Protein 2DXE (pdb70)

Nearest PDB structures (foldseek):
  2dxe-assembly1_B  TM=1.006E+00  e=4.132E-33  Pyrococcus horikoshii OT3
  5u2i-assembly1_B  TM=9.459E-01  e=1.071E-19  Naegleria fowleri
  1ncl-assembly1_A  TM=9.614E-01  e=2.642E-19  Dictyostelium discoideum
  4fkx-assembly1_A  TM=9.602E-01  e=1.950E-18  Trypanosoma brucei brucei TREU927
  3zto-assembly1_A  TM=9.454E-01  e=1.289E-16  Aquifex aeolicus

Secondary structure (DSSP, 8-state):
-EEEEEEEE-HHHHHTT-HHHHHHHHHHHT-EEEEEEEE---HHHHHHHTGGGTTSTTHHHHHHHHTSS-EEEEEEEEETHHHHHHHHH--SSGGGSPBTBHHHHH----SSS---SEEE-SSHHHHHHHHHHH--GGG------TTHHHH---/--EEEEEEEE-HHHHHTT-HHHHHHHHHHHT-EEEEEEEE---HHHHHHHTGGGTTSTTHHHHHHHHTSS-EEEEEEEEETHHHHHHHHH--SSTTTSPBTBHHHHH----SSS---SEEE-SSHHHHHHHHHHH--GGG------TTGGGG----

CATH classification: 3.30.70.141

Structure (mmCIF, N/CA/C/O backbone):
data_2DXE
#
_entry.id   2DXE
#
_cell.length_a   69.802
_cell.length_b   69.802
_cell.length_c   107.093
_cell.angle_alpha   90.00
_cell.angle_beta   90.00
_cell.angle_gamma   120.00
#
_symmetry.space_group_nam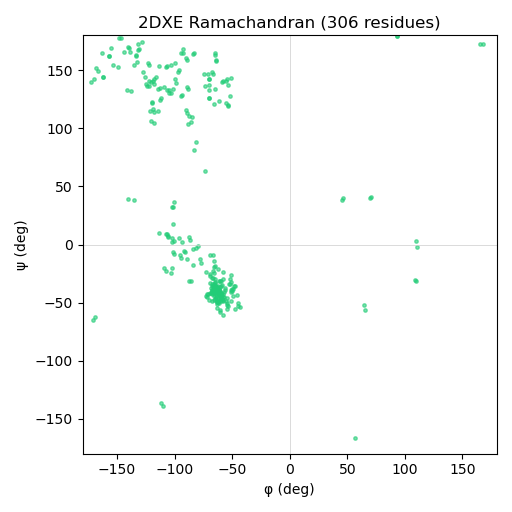e_H-M   'P 63'
#
loop_
_entity.id
_entity.type
_entity.pdbx_description
1 polymer 'Nucleoside diphosphate kinase'
2 non-polymer 'MAGNESIUM ION'
3 non-polymer 'CHLORIDE ION'
4 non-polymer "GUANOSINE-5'-DIPHOSPHATE"
5 water water
#
loop_
_atom_site.group_PDB
_atom_site.id
_atom_site.type_symbol
_atom_site.label_atom_id
_atom_site.label_alt_id
_atom_site.label_comp_id
_atom_site.label_asym_id
_atom_site.label_entity_id
_atom_site.label_seq_id
_atom_site.pdbx_PDB_ins_code
_atom_site.Cartn_x
_atom_site.Cartn_y
_atom_site.Cartn_z
_atom_site.occupancy
_atom_site.B_iso_or_equiv
_atom_site.auth_seq_id
_atom_site.auth_comp_id
_atom_site.auth_asym_id
_atom_site.auth_atom_id
_atom_site.pdbx_PDB_model_num
ATOM 1 N N . GLU A 1 6 ? 8.960 18.981 -7.336 1.00 23.75 6 GLU A N 1
ATOM 2 C CA . GLU A 1 6 ? 10.418 18.729 -7.519 1.00 22.35 6 GLU A CA 1
ATOM 3 C C . GLU A 1 6 ? 10.962 17.880 -6.376 1.00 21.81 6 GLU A C 1
ATOM 4 O O . GLU A 1 6 ? 12.070 17.351 -6.458 1.00 20.47 6 GLU A O 1
ATOM 10 N N . THR A 1 7 ? 10.183 17.756 -5.306 1.00 20.28 7 THR A N 1
ATOM 11 C CA . THR A 1 7 ? 10.607 16.968 -4.156 1.00 19.42 7 THR A CA 1
ATOM 12 C C . THR A 1 7 ? 10.609 15.481 -4.493 1.00 18.38 7 THR A C 1
ATOM 13 O O . THR A 1 7 ? 9.609 14.930 -4.956 1.00 19.92 7 THR A O 1
ATOM 17 N N . GLU A 1 8 ? 11.745 14.836 -4.259 1.00 16.63 8 GLU A N 1
ATOM 18 C CA . GLU A 1 8 ? 11.885 13.416 -4.547 1.00 16.80 8 GLU A CA 1
ATOM 19 C C . GLU A 1 8 ? 12.484 12.692 -3.353 1.00 15.68 8 GLU A C 1
ATOM 20 O O . GLU A 1 8 ? 12.967 13.316 -2.408 1.00 14.12 8 GLU A O 1
ATOM 26 N N . ARG A 1 9 ? 12.439 11.367 -3.405 1.00 13.64 9 ARG A N 1
ATOM 27 C CA . ARG A 1 9 ? 13.023 10.539 -2.361 1.00 14.13 9 ARG A CA 1
ATOM 28 C C . ARG A 1 9 ? 14.047 9.643 -3.030 1.00 14.33 9 ARG A C 1
ATOM 29 O O . ARG A 1 9 ? 13.825 9.163 -4.145 1.00 15.58 9 ARG A O 1
ATOM 37 N N . THR A 1 10 ? 15.178 9.437 -2.370 1.00 13.52 10 THR A N 1
ATOM 38 C CA . THR A 1 10 ? 16.203 8.565 -2.920 1.00 11.63 10 THR A CA 1
ATOM 39 C C . THR A 1 10 ? 16.714 7.656 -1.817 1.00 12.17 10 THR A C 1
ATOM 40 O O . THR A 1 10 ? 16.624 7.991 -0.632 1.00 11.89 10 THR A O 1
ATOM 44 N N . LEU A 1 11 ? 17.231 6.495 -2.203 1.00 11.41 11 LEU A N 1
ATOM 45 C CA . LEU A 1 11 ? 17.753 5.547 -1.231 1.00 12.61 11 LEU A CA 1
ATOM 46 C C . LEU A 1 11 ? 19.270 5.601 -1.171 1.00 11.15 11 LEU A C 1
ATOM 47 O O . LEU A 1 11 ? 19.943 5.624 -2.200 1.00 13.28 11 LEU A O 1
ATOM 52 N N . VAL A 1 12 ? 19.803 5.631 0.044 1.00 10.88 12 VAL A N 1
ATOM 53 C CA . VAL A 1 12 ? 21.243 5.641 0.245 1.00 10.86 12 VAL A CA 1
ATOM 54 C C . VAL A 1 12 ? 21.628 4.490 1.161 1.00 10.16 12 VAL A C 1
ATOM 55 O O . VAL A 1 12 ? 20.936 4.204 2.140 1.00 10.43 12 VAL A O 1
ATOM 59 N N . ILE A 1 13 ? 22.720 3.809 0.834 1.00 8.20 13 ILE A N 1
ATOM 60 C CA . ILE A 1 13 ? 23.196 2.743 1.696 1.00 9.31 13 ILE A CA 1
ATOM 61 C C . ILE A 1 13 ? 24.597 3.131 2.140 1.00 9.30 13 ILE A C 1
ATOM 62 O O . ILE A 1 13 ? 25.468 3.382 1.305 1.00 10.35 13 ILE A O 1
ATOM 67 N N . ILE A 1 14 ? 24.800 3.229 3.448 1.00 9.03 14 ILE A N 1
ATOM 68 C CA . ILE A 1 14 ? 26.124 3.518 3.975 1.00 9.13 14 ILE A CA 1
ATOM 69 C C . ILE A 1 14 ? 26.720 2.115 4.046 1.00 9.47 14 ILE A C 1
ATOM 70 O O . ILE A 1 14 ? 26.345 1.301 4.890 1.00 11.38 14 ILE A O 1
ATOM 75 N N . LYS A 1 15 ? 27.620 1.837 3.108 1.00 9.41 15 LYS A N 1
ATOM 76 C CA . LYS A 1 15 ? 28.249 0.530 2.961 1.00 8.89 15 LYS A CA 1
ATOM 77 C C . LYS A 1 15 ? 29.147 0.051 4.100 1.00 8.46 15 LYS A C 1
ATOM 78 O O . LYS A 1 15 ? 29.563 0.831 4.956 1.00 8.57 15 LYS A O 1
ATOM 84 N N . PRO A 1 16 ? 29.461 -1.257 4.120 1.00 9.28 16 PRO A N 1
ATOM 85 C CA . PRO A 1 16 ? 30.307 -1.837 5.165 1.00 8.24 16 PRO A CA 1
ATOM 86 C C . PRO A 1 16 ? 31.626 -1.123 5.424 1.00 8.93 16 PRO A C 1
ATOM 87 O O . PRO A 1 16 ? 32.039 -1.004 6.571 1.00 8.96 16 PRO A O 1
ATOM 91 N N . ASP A 1 17 ? 32.292 -0.648 4.377 1.00 9.01 17 ASP A N 1
ATOM 92 C CA . ASP A 1 17 ? 33.554 0.042 4.596 1.00 8.66 17 ASP A CA 1
ATOM 93 C C . ASP A 1 17 ? 33.349 1.305 5.433 1.00 9.23 17 ASP A C 1
ATOM 94 O O . ASP A 1 17 ? 34.158 1.602 6.315 1.00 8.94 17 ASP A O 1
ATOM 99 N N . ALA A 1 18 ? 32.259 2.027 5.186 1.00 8.21 18 ALA A N 1
ATOM 100 C CA . ALA A 1 18 ? 31.969 3.244 5.947 1.00 8.66 18 ALA A CA 1
ATOM 101 C C . ALA A 1 18 ? 31.600 2.923 7.395 1.00 10.08 18 ALA A C 1
ATOM 102 O O . ALA A 1 18 ? 32.032 3.609 8.324 1.00 10.18 18 ALA A O 1
ATOM 104 N N . VAL A 1 19 ? 30.796 1.880 7.583 1.00 9.30 19 VAL A N 1
ATOM 105 C CA . VAL A 1 19 ? 30.376 1.478 8.922 1.00 9.17 19 VAL A CA 1
ATOM 106 C C . VAL A 1 19 ? 31.587 1.046 9.746 1.00 10.22 19 VAL A C 1
ATOM 107 O O . VAL A 1 19 ? 31.788 1.506 10.872 1.00 8.78 19 VAL A O 1
ATOM 111 N N . VAL A 1 20 ? 32.405 0.172 9.173 1.00 9.70 20 VAL A N 1
ATOM 112 C CA . VAL A 1 20 ? 33.591 -0.314 9.866 1.00 10.30 20 VAL A CA 1
ATOM 113 C C . VAL A 1 20 ? 34.553 0.824 10.211 1.00 10.63 20 VAL A C 1
ATOM 114 O O . VAL A 1 20 ? 35.174 0.820 11.274 1.00 9.60 20 VAL A O 1
ATOM 118 N N . ARG A 1 21 ? 34.658 1.805 9.320 1.00 9.00 21 ARG A N 1
ATOM 119 C CA . ARG A 1 21 ? 35.558 2.935 9.531 1.00 10.15 21 ARG A CA 1
ATOM 120 C C . ARG A 1 21 ? 34.989 4.033 10.439 1.00 10.89 21 ARG A C 1
ATOM 121 O O . ARG A 1 21 ? 35.679 5.005 10.752 1.00 11.64 21 ARG A O 1
ATOM 129 N N . GLY A 1 22 ? 33.741 3.866 10.869 1.00 10.33 22 GLY A N 1
ATOM 130 C CA . GLY A 1 22 ? 33.119 4.845 11.750 1.00 8.99 22 GLY A CA 1
ATOM 131 C C . GLY A 1 22 ? 32.799 6.168 11.080 1.00 9.58 22 GLY A C 1
ATOM 132 O O . GLY A 1 22 ? 32.971 7.230 11.682 1.00 9.86 22 GLY A O 1
ATOM 133 N N . LEU A 1 23 ? 32.314 6.102 9.845 1.00 8.76 23 LEU A N 1
ATOM 134 C CA . LEU A 1 23 ? 31.982 7.297 9.077 1.00 8.76 23 LEU A CA 1
ATOM 135 C C . LEU A 1 23 ? 30.482 7.545 8.922 1.00 8.09 23 LEU A C 1
ATOM 136 O O . LEU A 1 23 ? 30.079 8.425 8.167 1.00 7.85 23 LEU A O 1
ATOM 141 N N . ILE A 1 24 ? 29.656 6.780 9.627 1.00 8.49 24 ILE A N 1
ATOM 142 C CA . ILE A 1 24 ? 28.211 6.942 9.507 1.00 8.17 24 ILE A CA 1
ATOM 143 C C . ILE A 1 24 ? 27.756 8.374 9.765 1.00 8.88 24 ILE A C 1
ATOM 144 O O . ILE A 1 24 ? 27.031 8.964 8.956 1.00 8.15 24 ILE A O 1
ATOM 149 N N . GLY A 1 25 ? 28.185 8.926 10.896 1.00 7.69 25 GLY A N 1
ATOM 150 C CA . GLY A 1 25 ? 27.794 10.277 11.259 1.00 8.18 25 GLY A CA 1
ATOM 151 C C . GLY A 1 25 ? 28.218 11.349 10.277 1.00 10.07 25 GLY A C 1
ATOM 152 O O . GLY A 1 25 ? 27.426 12.225 9.923 1.00 8.64 25 GLY A O 1
ATOM 153 N N . GLU A 1 26 ? 29.470 11.287 9.835 1.00 8.68 26 GLU A N 1
ATOM 154 C CA . GLU A 1 26 ? 29.986 12.276 8.896 1.00 10.15 26 GLU A CA 1
ATOM 155 C C . GLU A 1 26 ? 29.205 12.261 7.585 1.00 9.77 26 GLU A C 1
ATOM 156 O O . GLU A 1 26 ? 28.927 13.311 7.006 1.00 9.42 26 GLU A O 1
ATOM 162 N N . ILE A 1 27 ? 28.837 11.071 7.126 1.00 9.63 27 ILE A N 1
ATOM 163 C CA . ILE A 1 27 ? 28.076 10.958 5.895 1.00 8.25 27 ILE A CA 1
ATOM 164 C C . ILE A 1 27 ? 26.684 11.553 6.108 1.00 8.91 27 ILE A C 1
ATOM 165 O O . ILE A 1 27 ? 26.232 12.381 5.321 1.00 8.30 27 ILE A O 1
ATOM 170 N N . ILE A 1 28 ? 26.017 11.161 7.190 1.00 8.27 28 ILE A N 1
ATOM 171 C CA . ILE A 1 28 ? 24.684 11.682 7.463 1.00 8.45 28 ILE A CA 1
ATOM 172 C C . ILE A 1 28 ? 24.698 13.207 7.552 1.00 8.21 28 ILE A C 1
ATOM 173 O O . ILE A 1 28 ? 23.840 13.876 6.969 1.00 8.62 28 ILE A O 1
ATOM 178 N N . SER A 1 29 ? 25.681 13.755 8.263 1.00 8.58 29 SER A N 1
ATOM 179 C CA . SER A 1 29 ? 25.783 15.204 8.418 1.00 10.07 29 SER A CA 1
ATOM 180 C C . SER A 1 29 ? 25.847 15.956 7.094 1.00 10.46 29 SER A C 1
ATOM 181 O O . SER A 1 29 ? 25.291 17.046 6.967 1.00 9.90 29 SER A O 1
ATOM 184 N N . ARG A 1 30 ? 26.528 15.391 6.104 1.00 10.22 30 ARG A N 1
ATOM 185 C CA . ARG A 1 30 ? 26.619 16.065 4.818 1.00 10.48 30 ARG A CA 1
ATOM 186 C C . ARG A 1 30 ? 25.238 16.243 4.203 1.00 9.54 30 ARG A C 1
ATOM 187 O O . ARG A 1 30 ? 24.943 17.276 3.607 1.00 10.00 30 ARG A O 1
ATOM 195 N N . PHE A 1 31 ? 24.387 15.238 4.363 1.00 9.15 31 PHE A N 1
ATOM 196 C CA . PHE A 1 31 ? 23.041 15.319 3.819 1.00 9.79 31 PHE A CA 1
ATOM 197 C C . PHE A 1 31 ? 22.189 16.305 4.615 1.00 9.87 31 PHE A C 1
ATOM 198 O O . PHE A 1 31 ? 21.454 17.107 4.041 1.00 9.66 31 PHE A O 1
ATOM 206 N N . GLU A 1 32 ? 22.295 16.260 5.939 1.00 9.94 32 GLU A N 1
ATOM 207 C CA . GLU A 1 32 ? 21.525 17.174 6.774 1.00 9.19 32 GLU A CA 1
ATOM 208 C C . GLU A 1 32 ? 21.906 18.626 6.497 1.00 9.61 32 GLU A C 1
ATOM 209 O O . GLU A 1 32 ? 21.036 19.496 6.416 1.00 8.86 32 GLU A O 1
ATOM 215 N N . LYS A 1 33 ? 23.206 18.879 6.347 1.00 9.40 33 LYS A N 1
ATOM 216 C CA . LYS A 1 33 ? 23.715 20.230 6.100 1.00 9.57 33 LYS A CA 1
ATOM 217 C C . LYS A 1 33 ? 23.283 20.786 4.742 1.00 8.71 33 LYS A C 1
ATOM 218 O O . LYS A 1 33 ? 23.154 21.999 4.569 1.00 8.90 33 LYS A O 1
ATOM 224 N N . LYS A 1 34 ? 23.069 19.890 3.786 1.00 8.14 34 LYS A N 1
ATOM 225 C CA . LYS A 1 34 ? 22.639 20.254 2.439 1.00 8.91 34 LYS A CA 1
ATOM 226 C C . LYS A 1 34 ? 21.172 20.689 2.462 1.00 9.79 34 LYS A C 1
ATOM 227 O O . LYS A 1 34 ? 20.713 21.427 1.583 1.00 8.92 34 LYS A O 1
ATOM 233 N N . GLY A 1 35 ? 20.445 20.227 3.475 1.00 10.20 35 GLY A N 1
ATOM 234 C CA . GLY A 1 35 ? 19.036 20.557 3.595 1.00 9.62 35 GLY A CA 1
ATOM 235 C C . GLY A 1 35 ? 18.141 19.354 3.349 1.00 10.44 35 GLY A C 1
ATOM 236 O O . GLY A 1 35 ? 16.916 19.450 3.443 1.00 12.92 35 GLY A O 1
ATOM 237 N N . LEU A 1 36 ? 18.747 18.214 3.030 1.00 10.91 36 LEU A N 1
ATOM 238 C CA . LEU A 1 36 ? 17.985 16.994 2.780 1.00 9.75 36 LEU A CA 1
ATOM 239 C C . LEU A 1 36 ? 17.389 16.447 4.073 1.00 10.72 36 LEU A C 1
ATOM 240 O O . LEU A 1 36 ? 17.987 16.561 5.142 1.00 11.18 36 LEU A O 1
ATOM 245 N N . LYS A 1 37 ? 16.210 15.839 3.963 1.00 11.25 37 LYS A N 1
ATOM 246 C CA . LYS A 1 37 ? 15.508 15.288 5.119 1.00 10.35 37 LYS A CA 1
ATOM 247 C C . LYS A 1 37 ? 15.571 13.765 5.192 1.00 10.05 37 LYS A C 1
ATOM 248 O O . LYS A 1 37 ? 15.305 13.081 4.207 1.00 11.00 37 LYS A O 1
ATOM 254 N N . ILE A 1 38 ? 15.938 13.234 6.355 1.00 10.82 38 ILE A N 1
ATOM 255 C CA . ILE A 1 38 ? 15.987 11.785 6.531 1.00 10.90 38 ILE A CA 1
ATOM 256 C C . ILE A 1 38 ? 14.571 11.356 6.898 1.00 11.28 38 ILE A C 1
ATOM 257 O O . ILE A 1 38 ? 14.094 11.652 7.991 1.00 11.39 38 ILE A O 1
ATOM 262 N N . VAL A 1 39 ? 13.893 10.665 5.988 1.00 12.13 39 VAL A N 1
ATOM 263 C CA . VAL A 1 39 ? 12.528 10.232 6.264 1.00 11.41 39 VAL A CA 1
ATOM 264 C C . VAL A 1 39 ? 12.448 8.764 6.649 1.00 11.18 39 VAL A C 1
ATOM 265 O O . VAL A 1 39 ? 11.390 8.271 7.042 1.00 12.87 39 VAL A O 1
ATOM 269 N N . GLY A 1 40 ? 13.578 8.072 6.552 1.00 10.58 40 GLY A N 1
ATOM 270 C CA . GLY A 1 40 ? 13.622 6.668 6.924 1.00 11.66 40 GLY A CA 1
ATOM 271 C C . GLY A 1 40 ? 15.061 6.253 7.131 1.00 10.32 40 GLY A C 1
ATOM 272 O O . GLY A 1 40 ? 15.942 6.739 6.427 1.00 11.34 40 GLY A O 1
ATOM 273 N N . MET A 1 41 ? 15.314 5.369 8.090 1.00 10.85 41 MET A N 1
ATOM 274 C CA . MET A 1 41 ? 16.682 4.928 8.344 1.00 11.31 41 MET A CA 1
ATOM 275 C C . MET A 1 41 ? 16.781 3.790 9.346 1.00 11.99 41 MET A C 1
ATOM 276 O O . MET A 1 41 ? 16.072 3.761 10.353 1.00 13.14 41 MET A O 1
ATOM 281 N N . LYS A 1 42 ? 17.675 2.849 9.064 1.00 12.92 42 LYS A N 1
ATOM 282 C CA . LYS A 1 42 ? 17.880 1.721 9.955 1.00 12.10 42 LYS A CA 1
ATOM 283 C C . LYS A 1 42 ? 19.151 0.963 9.625 1.00 11.51 42 LYS A C 1
ATOM 284 O O . LYS A 1 42 ? 19.592 0.935 8.475 1.00 11.84 42 LYS A O 1
ATOM 290 N N . MET A 1 43 ? 19.753 0.374 10.650 1.00 11.31 43 MET A N 1
ATOM 291 C CA . MET A 1 43 ? 20.942 -0.434 10.458 1.00 10.15 43 MET A CA 1
ATOM 292 C C . MET A 1 43 ? 20.418 -1.857 10.296 1.00 11.20 43 MET A C 1
ATOM 293 O O . MET A 1 43 ? 19.617 -2.330 11.109 1.00 10.94 43 MET A O 1
ATOM 298 N N . ILE A 1 44 ? 20.847 -2.520 9.228 1.00 10.92 44 ILE A N 1
ATOM 299 C CA . ILE A 1 44 ? 20.432 -3.892 8.949 1.00 11.20 44 ILE A CA 1
ATOM 300 C C . ILE A 1 44 ? 21.634 -4.670 8.439 1.00 11.09 44 ILE A C 1
ATOM 301 O O . ILE A 1 44 ? 22.682 -4.093 8.158 1.00 10.66 44 ILE A O 1
ATOM 306 N N . TRP A 1 45 ? 21.496 -5.986 8.349 1.00 10.92 45 TRP A N 1
ATOM 307 C CA . TRP A 1 45 ? 22.575 -6.801 7.809 1.00 11.80 45 TRP A CA 1
ATOM 308 C C . TRP A 1 45 ? 21.947 -7.495 6.608 1.00 11.59 45 TRP A C 1
ATOM 309 O O . TRP A 1 45 ? 21.131 -8.407 6.752 1.00 12.50 45 TRP A O 1
ATOM 320 N N . ILE A 1 46 ? 22.324 -7.036 5.422 1.00 12.30 46 ILE A N 1
ATOM 321 C CA . ILE A 1 46 ? 21.791 -7.566 4.172 1.00 12.98 46 ILE A CA 1
ATOM 322 C C . ILE A 1 46 ? 22.279 -8.974 3.871 1.00 13.17 46 ILE A C 1
ATOM 323 O O . ILE A 1 46 ? 23.467 -9.259 3.983 1.00 13.22 46 ILE A O 1
ATOM 328 N N . ASP A 1 47 ? 21.355 -9.856 3.499 1.00 16.05 47 ASP A N 1
ATOM 329 C CA . ASP A 1 47 ? 21.725 -11.223 3.148 1.00 18.54 47 ASP A CA 1
ATOM 330 C C . ASP A 1 47 ? 21.955 -11.259 1.641 1.00 17.35 47 ASP A C 1
ATOM 331 O O . ASP A 1 47 ? 21.614 -10.305 0.938 1.00 16.96 47 ASP A O 1
ATOM 336 N N . ARG A 1 48 ? 22.533 -12.346 1.140 1.00 17.30 48 ARG A N 1
ATOM 337 C CA . ARG A 1 48 ? 22.816 -12.444 -0.290 1.00 16.02 48 ARG A CA 1
ATOM 338 C C . ARG A 1 48 ? 21.590 -12.296 -1.186 1.00 16.11 48 ARG A C 1
ATOM 339 O O . ARG A 1 48 ? 21.652 -11.619 -2.211 1.00 14.56 48 ARG A O 1
ATOM 347 N N . GLU A 1 49 ? 20.478 -12.918 -0.806 1.00 15.89 49 GLU A N 1
ATOM 348 C CA . GLU A 1 49 ? 19.258 -12.829 -1.602 1.00 16.52 49 GLU A CA 1
ATOM 349 C C . GLU A 1 49 ? 18.809 -11.381 -1.799 1.00 15.72 49 GLU A C 1
ATOM 350 O O . GLU A 1 49 ? 18.522 -10.954 -2.919 1.00 15.39 49 GLU A O 1
ATOM 356 N N . LEU A 1 50 ? 18.755 -10.623 -0.709 1.00 14.83 50 LEU A N 1
ATOM 357 C CA . LEU A 1 50 ? 18.340 -9.227 -0.786 1.00 14.75 50 LEU A CA 1
ATOM 358 C C . LEU A 1 50 ? 19.372 -8.412 -1.556 1.00 13.62 50 LEU A C 1
ATOM 359 O O . LEU A 1 50 ? 19.020 -7.528 -2.336 1.00 15.25 50 LEU A O 1
ATOM 364 N N . ALA A 1 51 ? 20.646 -8.719 -1.336 1.00 12.69 51 ALA A N 1
ATOM 365 C CA . ALA A 1 51 ? 21.728 -8.012 -2.008 1.00 12.80 51 ALA A CA 1
ATOM 366 C C . ALA A 1 51 ? 21.648 -8.186 -3.521 1.00 13.16 51 ALA A C 1
ATOM 367 O O . ALA A 1 51 ? 21.817 -7.225 -4.273 1.00 12.20 51 ALA A O 1
ATOM 369 N N . GLU A 1 52 ? 21.384 -9.411 -3.967 1.00 14.85 52 GLU A N 1
ATOM 370 C CA . GLU A 1 52 ? 21.300 -9.673 -5.398 1.00 15.72 52 GLU A CA 1
ATOM 371 C C . GLU A 1 52 ? 20.073 -9.018 -6.022 1.00 16.20 52 GLU A C 1
ATOM 372 O O . GLU A 1 52 ? 20.076 -8.691 -7.209 1.00 16.69 52 GLU A O 1
ATOM 378 N N . LYS A 1 53 ? 19.021 -8.822 -5.232 1.00 15.97 53 LYS A N 1
ATOM 379 C CA . LYS A 1 53 ? 17.831 -8.159 -5.755 1.00 17.01 53 LYS A CA 1
ATOM 380 C C . LYS A 1 53 ? 18.161 -6.681 -5.931 1.00 14.52 53 LYS A C 1
ATOM 381 O O . LYS A 1 53 ? 17.825 -6.071 -6.946 1.00 15.66 53 LYS A O 1
ATOM 387 N N . HIS A 1 54 ? 18.824 -6.109 -4.933 1.00 13.85 54 HIS A N 1
ATOM 388 C CA . HIS A 1 54 ? 19.203 -4.705 -4.985 1.00 11.55 54 HIS A CA 1
ATOM 389 C C . HIS A 1 54 ? 20.105 -4.433 -6.188 1.00 12.08 54 HIS A C 1
ATOM 390 O O . HIS A 1 54 ? 19.907 -3.459 -6.913 1.00 11.84 54 HIS A O 1
ATOM 397 N N . TYR A 1 55 ? 21.086 -5.307 -6.399 1.00 12.03 55 TYR A N 1
ATOM 398 C CA . TYR A 1 55 ? 22.039 -5.155 -7.498 1.00 12.36 55 TYR A CA 1
ATOM 399 C C . TYR A 1 55 ? 21.755 -6.051 -8.706 1.00 12.80 55 TYR A C 1
ATOM 400 O O . TYR A 1 55 ? 22.677 -6.464 -9.403 1.00 13.10 55 TYR A O 1
ATOM 409 N N . GLU A 1 56 ? 20.483 -6.335 -8.959 1.00 13.44 56 GLU A N 1
ATOM 410 C CA . GLU A 1 56 ? 20.097 -7.194 -10.076 1.00 15.57 56 GLU A CA 1
ATOM 411 C C . GLU A 1 56 ? 20.689 -6.783 -11.424 1.00 15.54 56 GLU A C 1
ATOM 412 O O . GLU A 1 56 ? 21.002 -7.635 -12.258 1.00 15.99 56 GLU A O 1
ATOM 418 N N . GLU A 1 57 ? 20.847 -5.482 -11.635 1.00 15.05 57 GLU A N 1
ATOM 419 C CA . GLU A 1 57 ? 21.384 -4.969 -12.894 1.00 16.14 57 GLU A CA 1
ATOM 420 C C . GLU A 1 57 ? 22.807 -5.422 -13.199 1.00 14.73 57 GLU A C 1
ATOM 421 O O . GLU A 1 57 ? 23.235 -5.392 -14.356 1.00 14.82 57 GLU A O 1
ATOM 427 N N . HIS A 1 58 ? 23.536 -5.840 -12.167 1.00 13.83 58 HIS A N 1
ATOM 428 C CA . HIS A 1 58 ? 24.927 -6.257 -12.329 1.00 13.72 58 HIS A CA 1
ATOM 429 C C . HIS A 1 58 ? 25.151 -7.766 -12.340 1.00 12.23 58 HIS A C 1
ATOM 430 O O . HIS A 1 58 ? 26.294 -8.219 -12.375 1.00 13.08 58 HIS A O 1
ATOM 437 N N . ARG A 1 59 ? 24.068 -8.534 -12.319 1.00 13.12 59 ARG A N 1
ATOM 438 C CA . ARG A 1 59 ? 24.147 -9.990 -12.282 1.00 14.50 59 ARG A CA 1
ATOM 439 C C . ARG A 1 59 ? 25.094 -10.653 -13.276 1.00 15.21 59 ARG A C 1
ATOM 440 O O . ARG A 1 59 ? 25.722 -11.667 -12.954 1.00 15.54 59 ARG A O 1
ATOM 448 N N . GLU A 1 60 ? 25.209 -10.096 -14.475 1.00 13.86 60 GLU A N 1
ATOM 449 C CA . GLU A 1 60 ? 26.081 -10.698 -15.475 1.00 15.04 60 GLU A CA 1
ATOM 450 C C . GLU A 1 60 ? 27.427 -10.020 -15.660 1.00 15.05 60 GLU A C 1
ATOM 451 O O . GLU A 1 60 ? 28.110 -10.233 -16.667 1.00 13.73 60 GLU A O 1
ATOM 457 N N . LYS A 1 61 ? 27.816 -9.214 -14.677 1.00 14.62 61 LYS A N 1
ATOM 458 C CA . LYS A 1 61 ? 29.096 -8.527 -14.727 1.00 14.71 61 LYS A CA 1
ATOM 459 C C . LYS A 1 61 ? 30.116 -9.325 -13.921 1.00 15.22 61 LYS A C 1
ATOM 460 O O . LYS A 1 61 ? 29.771 -9.990 -12.945 1.00 13.74 61 LYS A O 1
ATOM 466 N N . PRO A 1 62 ? 31.392 -9.274 -14.328 1.00 15.35 62 PRO A N 1
ATOM 467 C CA . PRO A 1 62 ? 32.458 -10.009 -13.644 1.00 15.71 62 PRO A CA 1
ATOM 468 C C . PRO A 1 62 ? 32.667 -9.705 -12.167 1.00 15.68 62 PRO A C 1
ATOM 469 O O . PRO A 1 62 ? 33.190 -10.539 -11.433 1.00 16.05 62 PRO A O 1
ATOM 473 N N . PHE A 1 63 ? 32.245 -8.526 -11.727 1.00 14.34 63 PHE A N 1
ATOM 474 C CA . PHE A 1 63 ? 32.431 -8.139 -10.335 1.00 14.62 63 PHE A CA 1
ATOM 475 C C . PHE A 1 63 ? 31.212 -8.399 -9.454 1.00 13.82 63 PHE A C 1
ATOM 476 O O . PHE A 1 63 ? 31.206 -8.031 -8.277 1.00 13.35 63 PHE A O 1
ATOM 484 N N . PHE A 1 64 ? 30.192 -9.047 -10.010 1.00 13.14 64 PHE A N 1
ATOM 485 C CA . PHE A 1 64 ? 28.969 -9.303 -9.255 1.00 12.52 64 PHE A CA 1
ATOM 486 C C . PHE A 1 64 ? 29.190 -10.026 -7.930 1.00 13.91 64 PHE A C 1
ATOM 487 O O . PHE A 1 64 ? 28.771 -9.544 -6.877 1.00 11.76 64 PHE A O 1
ATOM 495 N N . LYS A 1 65 ? 29.842 -11.183 -7.978 1.00 13.59 65 LYS A N 1
ATOM 496 C CA . LYS A 1 65 ? 30.100 -11.962 -6.769 1.00 15.60 65 LYS A CA 1
ATOM 497 C C . LYS A 1 65 ? 30.823 -11.146 -5.698 1.00 15.36 65 LYS A C 1
ATOM 498 O O . LYS A 1 65 ? 30.451 -11.175 -4.521 1.00 15.75 65 LYS A O 1
ATOM 504 N N . ALA A 1 66 ? 31.860 -10.423 -6.107 1.00 12.20 66 ALA A N 1
ATOM 505 C CA . ALA A 1 66 ? 32.631 -9.603 -5.176 1.00 13.83 66 ALA A CA 1
ATOM 506 C C . ALA A 1 66 ? 31.775 -8.489 -4.580 1.00 12.77 66 ALA A C 1
ATOM 507 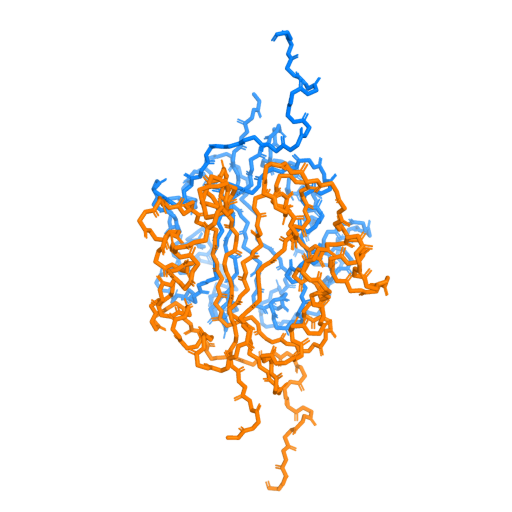O O . ALA A 1 66 ? 31.937 -8.119 -3.413 1.00 11.97 66 ALA A O 1
ATOM 509 N N . LEU A 1 67 ? 30.872 -7.947 -5.392 1.00 13.06 67 LEU A N 1
ATOM 510 C CA . LEU A 1 67 ? 29.999 -6.870 -4.939 1.00 11.48 67 LEU A CA 1
ATOM 511 C C . LEU A 1 67 ? 29.022 -7.378 -3.886 1.00 11.57 67 LEU A C 1
ATOM 512 O O . LEU A 1 67 ? 28.753 -6.696 -2.900 1.00 10.04 67 LEU A O 1
ATOM 517 N N . ILE A 1 68 ? 28.492 -8.579 -4.091 1.00 11.49 68 ILE A N 1
ATOM 518 C CA . ILE A 1 68 ? 27.557 -9.136 -3.127 1.00 11.34 68 ILE A CA 1
ATOM 519 C C . ILE A 1 68 ? 28.302 -9.425 -1.827 1.00 11.91 68 ILE A C 1
ATOM 520 O O . ILE A 1 68 ? 27.783 -9.161 -0.743 1.00 11.89 68 ILE A O 1
ATOM 525 N N . ASP A 1 69 ? 29.526 -9.946 -1.932 1.00 10.51 69 ASP A N 1
ATOM 526 C CA . ASP A 1 69 ? 30.333 -10.231 -0.743 1.00 12.22 69 ASP A CA 1
ATOM 527 C C . ASP A 1 69 ? 30.551 -8.939 0.038 1.00 12.31 69 ASP A C 1
ATOM 528 O O . ASP A 1 69 ? 30.435 -8.907 1.265 1.00 13.91 69 ASP A O 1
ATOM 533 N N . TYR A 1 70 ? 30.877 -7.878 -0.694 1.00 11.20 70 TYR A N 1
ATOM 534 C CA . TYR A 1 70 ? 31.137 -6.564 -0.116 1.00 11.37 70 TYR A CA 1
ATOM 535 C C . TYR A 1 70 ? 29.943 -5.979 0.635 1.00 12.13 70 TYR A C 1
ATOM 536 O O . TYR A 1 70 ? 30.050 -5.673 1.825 1.00 11.16 70 TYR A O 1
ATOM 545 N N . ILE A 1 71 ? 28.805 -5.850 -0.042 1.00 10.71 71 ILE A N 1
ATOM 546 C CA . ILE A 1 71 ? 27.621 -5.259 0.577 1.00 11.30 71 ILE A CA 1
ATOM 547 C C . ILE A 1 71 ? 27.040 -6.067 1.742 1.00 12.32 71 ILE A C 1
ATOM 548 O O . ILE A 1 71 ? 26.293 -5.526 2.560 1.00 12.53 71 ILE A O 1
ATOM 553 N N . THR A 1 72 ? 27.389 -7.349 1.831 1.00 11.67 72 THR A N 1
ATOM 554 C CA . THR A 1 72 ? 26.886 -8.200 2.914 1.00 11.27 72 THR A CA 1
ATOM 555 C C . THR A 1 72 ? 27.962 -8.491 3.963 1.00 13.27 72 THR A C 1
ATOM 556 O O . THR A 1 72 ? 27.739 -9.269 4.897 1.00 12.81 72 THR A O 1
ATOM 560 N N . LYS A 1 73 ? 29.121 -7.852 3.821 1.00 12.39 73 LYS A N 1
ATOM 561 C CA . LYS A 1 73 ? 30.243 -8.082 4.730 1.00 13.39 73 LYS A CA 1
ATOM 562 C C . LYS A 1 73 ? 29.970 -7.770 6.202 1.00 13.52 73 LYS A C 1
ATOM 563 O O . LYS A 1 73 ? 30.390 -8.521 7.086 1.00 12.38 73 LYS A O 1
ATOM 569 N N . THR A 1 74 ? 29.287 -6.659 6.460 1.00 12.08 74 THR A N 1
ATOM 570 C CA . THR A 1 74 ? 28.938 -6.256 7.822 1.00 10.58 74 THR A CA 1
ATOM 571 C C . THR A 1 74 ? 27.610 -5.524 7.721 1.00 10.43 74 THR A C 1
ATOM 572 O O . THR A 1 74 ? 27.068 -5.348 6.627 1.00 10.19 74 THR A O 1
ATOM 576 N N . PRO A 1 75 ? 27.053 -5.098 8.862 1.00 9.50 75 PRO A N 1
ATOM 577 C CA . PRO A 1 75 ? 25.784 -4.379 8.774 1.00 10.17 75 PRO A CA 1
ATOM 578 C C . PRO A 1 75 ? 26.010 -3.076 8.010 1.00 9.79 75 PRO A C 1
ATOM 579 O O . PRO A 1 75 ? 27.143 -2.588 7.906 1.00 10.27 75 PRO A O 1
ATOM 583 N N . VAL A 1 76 ? 24.933 -2.527 7.468 1.00 10.11 76 VAL A N 1
ATOM 584 C CA . VAL A 1 76 ? 24.994 -1.273 6.733 1.00 10.33 76 VAL A CA 1
ATOM 585 C C . VAL A 1 76 ? 23.875 -0.405 7.277 1.00 10.63 76 VAL A C 1
ATOM 586 O O . VAL A 1 76 ? 23.079 -0.857 8.100 1.00 9.88 76 VAL A O 1
ATOM 590 N N . VAL A 1 77 ? 23.832 0.849 6.849 1.00 9.68 77 VAL A N 1
ATOM 591 C CA . VAL A 1 77 ? 22.752 1.723 7.270 1.00 10.40 77 VAL A CA 1
ATOM 592 C C . VAL A 1 77 ? 22.023 2.135 6.007 1.00 10.67 77 VAL A C 1
ATOM 593 O O . VAL A 1 77 ? 22.608 2.755 5.120 1.00 12.75 77 VAL A O 1
ATOM 597 N N . VAL A 1 78 ? 20.759 1.745 5.902 1.00 10.40 78 VAL A N 1
ATOM 598 C CA . VAL A 1 78 ? 19.965 2.122 4.747 1.00 11.97 78 VAL A CA 1
ATOM 599 C C . VAL A 1 78 ? 19.129 3.313 5.184 1.00 11.89 78 VAL A C 1
ATOM 600 O O . VAL A 1 78 ? 18.628 3.354 6.310 1.00 12.00 78 VAL A O 1
ATOM 604 N N . MET A 1 79 ? 19.008 4.300 4.310 1.00 12.10 79 MET A N 1
ATOM 605 C CA . MET A 1 79 ? 18.243 5.483 4.658 1.00 13.17 79 MET A CA 1
ATOM 606 C C . MET A 1 79 ? 17.600 6.107 3.437 1.00 13.33 79 MET A C 1
ATOM 607 O O . MET A 1 79 ? 18.087 5.961 2.316 1.00 15.40 79 MET A O 1
ATOM 612 N N . VAL A 1 80 ? 16.491 6.795 3.665 1.00 11.55 80 VAL A N 1
ATOM 613 C CA . VAL A 1 80 ? 15.765 7.449 2.591 1.00 11.20 80 VAL A CA 1
ATOM 614 C C . VAL A 1 80 ? 15.889 8.951 2.793 1.00 11.70 80 VAL A C 1
ATOM 615 O O . VAL A 1 80 ? 15.587 9.464 3.870 1.00 10.79 80 VAL A O 1
ATOM 619 N N . LEU A 1 81 ? 16.355 9.644 1.761 1.00 11.37 81 LEU A N 1
ATOM 620 C CA . LEU A 1 81 ? 16.524 11.091 1.821 1.00 11.74 81 LEU A CA 1
ATOM 621 C C . LEU A 1 81 ? 15.485 11.763 0.935 1.00 13.35 81 LEU A C 1
ATOM 622 O O . LEU A 1 81 ? 15.241 11.335 -0.196 1.00 12.86 81 LEU A O 1
ATOM 627 N N . GLU A 1 82 ? 14.875 12.817 1.462 1.00 11.55 82 GLU A N 1
ATOM 628 C CA . GLU A 1 82 ? 13.843 13.550 0.743 1.00 13.13 82 GLU A CA 1
ATOM 629 C C . GLU A 1 82 ? 14.240 15.005 0.550 1.00 13.28 82 GLU A C 1
ATOM 630 O O . GLU A 1 82 ? 14.802 15.632 1.450 1.00 13.41 82 GLU A O 1
ATOM 636 N N . GLY A 1 83 ? 13.950 15.537 -0.631 1.00 12.30 83 GLY A N 1
ATOM 637 C CA . GLY A 1 83 ? 14.276 16.920 -0.904 1.00 11.86 83 GLY A CA 1
ATOM 638 C C . GLY A 1 83 ? 14.202 17.256 -2.376 1.00 11.98 83 GLY A C 1
ATOM 639 O O . GLY A 1 83 ? 14.024 16.377 -3.218 1.00 12.63 83 GLY A O 1
ATOM 640 N N . ARG A 1 84 ? 14.339 18.541 -2.679 1.00 11.53 84 ARG A N 1
ATOM 641 C CA . ARG A 1 84 ? 14.303 19.024 -4.053 1.00 11.53 84 ARG A CA 1
ATOM 642 C C . ARG A 1 84 ? 15.320 18.272 -4.915 1.00 14.01 84 ARG A C 1
ATOM 643 O O . ARG A 1 84 ? 16.519 18.308 -4.638 1.00 13.68 84 ARG A O 1
ATOM 651 N N . TYR A 1 85 ? 14.835 17.586 -5.950 1.00 13.77 85 TYR A N 1
ATOM 652 C CA . TYR A 1 85 ? 15.695 16.820 -6.859 1.00 14.97 85 TYR A CA 1
ATOM 653 C C . TYR A 1 85 ? 16.713 15.965 -6.105 1.00 13.84 85 TYR A C 1
ATOM 654 O O . TYR A 1 85 ? 17.868 15.844 -6.520 1.00 11.64 85 TYR A O 1
ATOM 663 N N . ALA A 1 86 ? 16.268 15.357 -5.010 1.00 12.82 86 ALA A N 1
ATOM 664 C CA . ALA A 1 86 ? 17.136 14.539 -4.171 1.00 12.02 86 ALA A CA 1
ATOM 665 C C . ALA A 1 86 ? 17.966 13.489 -4.904 1.00 11.75 86 ALA A C 1
ATOM 666 O O . ALA A 1 86 ? 19.135 13.285 -4.578 1.00 11.76 86 ALA A O 1
ATOM 668 N N . VAL A 1 87 ? 17.378 12.828 -5.894 1.00 12.25 87 VAL A N 1
ATOM 669 C CA . VAL A 1 87 ? 18.103 11.789 -6.618 1.00 11.78 87 VAL A CA 1
ATOM 670 C C . VAL A 1 87 ? 19.394 12.284 -7.271 1.00 12.21 87 VAL A C 1
ATOM 671 O O . VAL A 1 87 ? 20.476 11.799 -6.947 1.00 12.60 87 VAL A O 1
ATOM 675 N N . GLU A 1 88 ? 19.289 13.248 -8.179 1.00 11.46 88 GLU A N 1
ATOM 676 C CA . GLU A 1 88 ? 20.474 13.764 -8.855 1.00 13.19 88 GLU A CA 1
ATOM 677 C C . GLU A 1 88 ? 21.427 14.470 -7.891 1.00 12.50 88 GLU A C 1
ATOM 678 O O . GLU A 1 88 ? 22.647 14.393 -8.043 1.00 12.28 88 GLU A O 1
ATOM 684 N N . VAL A 1 89 ? 20.869 15.152 -6.897 1.00 12.24 89 VAL A N 1
ATOM 685 C CA . VAL A 1 89 ? 21.687 15.861 -5.924 1.00 12.06 89 VAL A CA 1
ATOM 686 C C . VAL A 1 89 ? 22.556 14.904 -5.110 1.00 12.27 89 VAL A C 1
ATOM 687 O O . VAL A 1 89 ? 23.752 15.143 -4.934 1.00 10.37 89 VAL A O 1
ATOM 691 N N . VAL A 1 90 ? 21.967 13.818 -4.623 1.00 10.57 90 VAL A N 1
ATOM 692 C CA . VAL A 1 90 ? 22.734 12.860 -3.836 1.00 10.50 90 VAL A CA 1
ATOM 693 C C . VAL A 1 90 ? 23.782 12.167 -4.707 1.00 10.06 90 VAL A C 1
ATOM 694 O O . VAL A 1 90 ? 24.888 11.895 -4.249 1.00 9.41 90 VAL A O 1
ATOM 698 N N . ARG A 1 91 ? 23.450 11.902 -5.968 1.00 10.83 91 ARG A N 1
ATOM 699 C CA . ARG A 1 91 ? 24.414 11.268 -6.866 1.00 12.29 91 ARG A CA 1
ATOM 700 C C . ARG A 1 91 ? 25.607 12.203 -7.044 1.00 11.90 91 ARG A C 1
ATOM 701 O O . ARG A 1 91 ? 26.758 11.765 -7.078 1.00 11.77 91 ARG A O 1
ATOM 709 N N . LYS A 1 92 ? 25.321 13.497 -7.144 1.00 10.28 92 LYS A N 1
ATOM 710 C CA . LYS A 1 92 ? 26.354 14.512 -7.305 1.00 11.47 92 LYS A CA 1
ATOM 711 C C . LYS A 1 92 ? 27.221 14.571 -6.047 1.00 10.89 92 LYS A C 1
ATOM 712 O O . LYS A 1 92 ? 28.447 14.669 -6.125 1.00 11.13 92 LYS A O 1
ATOM 718 N N . MET A 1 93 ? 26.576 14.512 -4.886 1.00 9.98 93 MET A N 1
ATOM 719 C CA . MET A 1 93 ? 27.299 14.546 -3.619 1.00 10.06 93 MET A CA 1
ATOM 720 C C . MET A 1 93 ? 28.173 13.305 -3.451 1.00 9.94 93 MET A C 1
ATOM 721 O O . MET A 1 93 ? 29.257 13.383 -2.879 1.00 10.39 93 MET A O 1
ATOM 726 N N . ALA A 1 94 ? 27.703 12.167 -3.957 1.00 10.27 94 ALA A N 1
ATOM 727 C CA . ALA A 1 94 ? 28.447 10.912 -3.838 1.00 10.82 94 ALA A CA 1
ATOM 728 C C . ALA A 1 94 ? 29.754 10.925 -4.620 1.00 11.11 94 ALA A C 1
ATOM 729 O O . ALA A 1 94 ? 30.799 10.535 -4.106 1.00 10.22 94 ALA A O 1
ATOM 731 N N . GLY A 1 95 ? 29.689 11.364 -5.869 1.00 11.73 95 GLY A N 1
ATOM 732 C CA . GLY A 1 95 ? 30.886 11.410 -6.684 1.00 12.95 95 GLY A CA 1
ATOM 733 C C . GLY A 1 95 ? 31.085 10.163 -7.524 1.00 13.03 95 GLY A C 1
ATOM 734 O O . GLY A 1 95 ? 30.290 9.224 -7.459 1.00 14.80 95 GLY A O 1
ATOM 735 N N . ALA A 1 96 ? 32.166 10.154 -8.299 1.00 13.27 96 ALA A N 1
ATOM 736 C CA . ALA A 1 96 ? 32.497 9.042 -9.183 1.00 13.61 96 ALA A CA 1
ATOM 737 C C . ALA A 1 96 ? 32.492 7.676 -8.500 1.00 13.44 96 ALA A C 1
ATOM 738 O O . ALA A 1 96 ? 32.905 7.539 -7.346 1.00 12.51 96 ALA A O 1
ATOM 740 N N . THR A 1 97 ? 32.036 6.668 -9.240 1.00 13.61 97 THR A N 1
ATOM 741 C CA . THR A 1 97 ? 31.956 5.297 -8.746 1.00 14.81 97 THR A CA 1
ATOM 742 C C . THR A 1 97 ? 33.264 4.811 -8.127 1.00 12.98 97 THR A C 1
ATOM 743 O O . THR A 1 97 ? 33.264 4.241 -7.037 1.00 11.35 97 THR A O 1
ATOM 747 N N . ASP A 1 98 ? 34.375 5.016 -8.827 1.00 12.68 98 ASP A N 1
ATOM 748 C CA . ASP A 1 98 ? 35.673 4.620 -8.301 1.00 11.52 98 ASP A CA 1
ATOM 749 C C . ASP A 1 98 ? 36.167 5.841 -7.537 1.00 11.28 98 ASP A C 1
ATOM 750 O O . ASP A 1 98 ? 36.404 6.887 -8.128 1.00 11.26 98 ASP A O 1
ATOM 755 N N . PRO A 1 99 ? 36.334 5.720 -6.212 1.00 12.09 99 PRO A N 1
ATOM 756 C CA . PRO A 1 99 ? 36.792 6.837 -5.378 1.00 13.42 99 PRO A CA 1
ATOM 757 C C . PRO A 1 99 ? 38.062 7.563 -5.811 1.00 14.03 99 PRO A C 1
ATOM 758 O O . PRO A 1 99 ? 38.214 8.755 -5.542 1.00 12.96 99 PRO A O 1
ATOM 762 N N . LYS A 1 100 ? 38.981 6.871 -6.476 1.00 14.11 100 LYS A N 1
ATOM 763 C CA . LYS A 1 100 ? 40.206 7.542 -6.889 1.00 14.14 100 LYS A CA 1
ATOM 764 C C . LYS A 1 100 ? 39.910 8.614 -7.938 1.00 15.24 100 LYS A C 1
ATOM 765 O O . LYS A 1 100 ? 40.684 9.560 -8.103 1.00 16.42 100 LYS A O 1
ATOM 771 N N . ASP A 1 101 ? 38.783 8.464 -8.633 1.00 14.25 101 ASP A N 1
ATOM 772 C CA . ASP A 1 101 ? 38.374 9.410 -9.668 1.00 14.25 101 ASP A CA 1
ATOM 773 C C . ASP A 1 101 ? 37.412 10.470 -9.143 1.00 13.84 101 ASP A C 1
ATOM 774 O O . ASP A 1 101 ? 37.103 11.435 -9.845 1.00 13.04 101 ASP A O 1
ATOM 779 N N . ALA A 1 102 ? 36.935 10.287 -7.916 1.00 13.10 102 ALA A N 1
ATOM 780 C CA . ALA A 1 102 ? 35.984 11.219 -7.325 1.00 12.48 102 ALA A CA 1
ATOM 781 C C . ALA A 1 102 ? 36.636 12.534 -6.924 1.00 12.28 102 ALA A C 1
ATOM 782 O O . ALA A 1 102 ? 37.722 12.557 -6.349 1.00 11.73 102 ALA A O 1
ATOM 784 N N . ALA A 1 103 ? 35.956 13.630 -7.231 1.00 12.36 103 ALA A N 1
ATOM 785 C CA . ALA A 1 103 ? 36.469 14.958 -6.931 1.00 10.57 103 ALA A CA 1
ATOM 786 C C . ALA A 1 103 ? 36.490 15.288 -5.448 1.00 11.29 103 ALA A C 1
ATOM 787 O O . ALA A 1 103 ? 35.596 14.894 -4.695 1.00 10.95 103 ALA A O 1
ATOM 789 N N . PRO A 1 104 ? 37.531 16.006 -5.001 1.00 11.72 104 PRO A N 1
ATOM 790 C CA . PRO A 1 104 ? 37.599 16.372 -3.585 1.00 11.11 104 PRO A CA 1
ATOM 791 C C . PRO A 1 104 ? 36.322 17.154 -3.299 1.00 11.22 104 PRO A C 1
ATOM 792 O O . PRO A 1 104 ? 35.882 17.950 -4.134 1.00 11.37 104 PRO A O 1
ATOM 796 N N . GLY A 1 105 ? 35.727 16.934 -2.131 1.00 10.29 105 GLY A N 1
ATOM 797 C CA . GLY A 1 105 ? 34.492 17.625 -1.802 1.00 10.23 105 GLY A CA 1
ATOM 798 C C . GLY A 1 105 ? 33.313 16.668 -1.826 1.00 10.16 105 GLY A C 1
ATOM 799 O O . GLY A 1 105 ? 32.337 16.859 -1.095 1.00 9.82 105 GLY A O 1
ATOM 800 N N . THR A 1 106 ? 33.387 15.646 -2.678 1.00 9.84 106 THR A N 1
ATOM 801 C CA . THR A 1 106 ? 32.314 14.657 -2.747 1.00 9.31 106 THR A CA 1
ATOM 802 C C . THR A 1 106 ? 32.578 13.626 -1.655 1.00 8.58 106 THR A C 1
ATOM 803 O O . THR A 1 106 ? 33.684 13.551 -1.115 1.00 8.88 106 THR A O 1
ATOM 807 N N . ILE A 1 107 ? 31.562 12.836 -1.328 1.00 8.72 107 ILE A N 1
ATOM 808 C CA . ILE A 1 107 ? 31.700 11.822 -0.290 1.00 8.68 107 ILE A CA 1
ATOM 809 C C . ILE A 1 107 ? 32.763 10.789 -0.658 1.00 9.49 107 ILE A C 1
ATOM 810 O O . ILE A 1 107 ? 33.660 10.507 0.135 1.00 9.36 107 ILE A O 1
ATOM 815 N N . ARG A 1 108 ? 32.678 10.228 -1.859 1.00 10.02 108 ARG A N 1
ATOM 816 C CA . ARG A 1 108 ? 33.677 9.250 -2.275 1.00 8.96 108 ARG A CA 1
ATOM 817 C C . ARG A 1 108 ? 35.041 9.914 -2.448 1.00 10.23 108 ARG A C 1
ATOM 818 O O . ARG A 1 108 ? 36.080 9.314 -2.164 1.00 10.72 108 ARG A O 1
ATOM 826 N N . GLY A 1 109 ? 35.029 11.166 -2.891 1.00 10.38 109 GLY A N 1
ATOM 827 C CA . GLY A 1 109 ? 36.271 11.891 -3.088 1.00 10.59 109 GLY A CA 1
ATOM 828 C C . GLY A 1 109 ? 37.035 12.135 -1.800 1.00 10.46 109 GLY A C 1
ATOM 829 O O . GLY A 1 109 ? 38.258 12.014 -1.765 1.00 11.59 109 GLY A O 1
ATOM 830 N N . ASP A 1 110 ? 36.324 12.470 -0.730 1.00 10.55 110 ASP A N 1
ATOM 831 C CA . ASP A 1 110 ? 36.990 12.739 0.537 1.00 9.61 110 ASP A CA 1
ATOM 832 C C . ASP A 1 110 ? 37.266 11.509 1.390 1.00 9.12 110 ASP A C 1
ATOM 833 O O . ASP A 1 110 ? 38.259 11.471 2.115 1.00 8.74 110 ASP A O 1
ATOM 838 N N . PHE A 1 111 ? 36.397 10.505 1.296 1.00 9.88 111 PHE A N 1
ATOM 839 C CA . PHE A 1 111 ? 36.515 9.305 2.124 1.00 11.14 111 PHE A CA 1
ATOM 840 C C . PHE A 1 111 ? 36.978 8.005 1.474 1.00 10.68 111 PHE A C 1
ATOM 841 O O . PHE A 1 111 ? 37.467 7.119 2.171 1.00 10.77 111 PHE A O 1
ATOM 849 N N . GLY A 1 112 ? 36.810 7.868 0.163 1.00 10.53 112 GLY A N 1
ATOM 850 C CA . GLY A 1 112 ? 37.182 6.616 -0.477 1.00 11.67 112 GLY A CA 1
ATOM 851 C C . GLY A 1 112 ? 38.468 6.548 -1.272 1.00 12.08 112 GLY A C 1
ATOM 852 O O . GLY A 1 112 ? 38.948 7.555 -1.792 1.00 11.91 112 GLY A O 1
ATOM 853 N N . LEU A 1 113 ? 39.018 5.339 -1.370 1.00 12.45 113 LEU A N 1
ATOM 854 C CA . LEU A 1 113 ? 40.244 5.100 -2.123 1.00 11.24 113 LEU A CA 1
ATOM 855 C C . LEU A 1 113 ? 40.564 3.616 -2.271 1.00 11.98 113 LEU A C 1
ATOM 856 O O . LEU A 1 113 ? 40.565 3.080 -3.381 1.00 11.55 113 LEU A O 1
ATOM 861 N N . GLU A 1 114 ? 40.835 2.960 -1.148 1.00 11.28 114 GLU A N 1
ATOM 862 C CA . GLU A 1 114 ? 41.194 1.546 -1.153 1.00 11.31 114 GLU A CA 1
ATOM 863 C C . GLU A 1 114 ? 40.061 0.627 -1.589 1.00 12.19 114 GLU A C 1
ATOM 864 O O . GLU A 1 114 ? 38.889 0.888 -1.318 1.00 11.49 114 GLU A O 1
ATOM 870 N N . VAL A 1 115 ? 40.422 -0.461 -2.262 1.00 12.59 115 VAL A N 1
ATOM 871 C CA . VAL A 1 115 ? 39.430 -1.413 -2.741 1.00 13.36 115 VAL A CA 1
ATOM 872 C C . VAL A 1 115 ? 39.836 -2.843 -2.431 1.00 14.05 115 VAL A C 1
ATOM 873 O O . VAL A 1 115 ? 40.990 -3.123 -2.120 1.00 12.02 115 VAL A O 1
ATOM 877 N N . SER A 1 116 ? 38.862 -3.742 -2.500 1.00 15.27 116 SER A N 1
ATOM 878 C CA . SER A 1 116 ? 39.097 -5.160 -2.275 1.00 16.29 116 SER A CA 1
ATOM 879 C C . SER A 1 116 ? 38.870 -5.777 -3.649 1.00 17.30 116 SER A C 1
ATOM 880 O O . SER A 1 116 ? 39.338 -5.243 -4.657 1.00 18.01 116 SER A O 1
ATOM 883 N N . ASP A 1 117 ? 38.162 -6.899 -3.699 1.00 17.95 117 ASP A N 1
ATOM 884 C CA . ASP A 1 117 ? 37.850 -7.509 -4.982 1.00 19.46 117 ASP A CA 1
ATOM 885 C C . ASP A 1 117 ? 36.693 -6.691 -5.560 1.00 17.26 117 ASP A C 1
ATOM 886 O O . ASP A 1 117 ? 36.350 -6.805 -6.738 1.00 18.25 117 ASP A O 1
ATOM 891 N N . ALA A 1 118 ? 36.107 -5.852 -4.709 1.00 14.95 118 ALA A N 1
ATOM 892 C CA . ALA A 1 118 ? 35.014 -4.971 -5.100 1.00 13.04 118 ALA A CA 1
ATOM 893 C C . ALA A 1 118 ? 35.526 -3.540 -4.998 1.00 12.27 118 ALA A C 1
ATOM 894 O O . ALA A 1 118 ? 36.448 -3.262 -4.233 1.00 12.64 118 ALA A O 1
ATOM 896 N N . ILE A 1 119 ? 34.945 -2.634 -5.778 1.00 12.62 119 ILE A N 1
ATOM 897 C CA . ILE A 1 119 ? 35.359 -1.241 -5.717 1.00 12.99 119 ILE A CA 1
ATOM 898 C C . ILE A 1 119 ? 34.637 -0.613 -4.526 1.00 12.88 119 ILE A C 1
ATOM 899 O O . ILE A 1 119 ? 33.536 -0.078 -4.665 1.00 14.33 119 ILE A O 1
ATOM 904 N N . CYS A 1 120 ? 35.258 -0.706 -3.351 1.00 11.62 120 CYS A N 1
ATOM 905 C CA . CYS A 1 120 ? 34.688 -0.145 -2.125 1.00 11.67 120 CYS A CA 1
ATOM 906 C C . CYS A 1 120 ? 34.556 1.364 -2.304 1.00 12.34 120 CYS A C 1
ATOM 907 O O . CYS A 1 120 ? 35.543 2.047 -2.583 1.00 11.32 120 CYS A O 1
ATOM 910 N N . ASN A 1 121 ? 33.345 1.891 -2.140 1.00 10.32 121 ASN A N 1
ATOM 911 C CA . ASN A 1 121 ? 33.151 3.321 -2.329 1.00 11.43 121 ASN A CA 1
ATOM 912 C C . ASN A 1 121 ? 32.222 4.053 -1.363 1.00 10.42 121 ASN A C 1
ATOM 913 O O . ASN A 1 121 ? 31.450 4.925 -1.767 1.00 11.67 121 ASN A O 1
ATOM 918 N N . VAL A 1 122 ? 32.298 3.675 -0.090 1.00 11.95 122 VAL A N 1
ATOM 919 C CA . VAL A 1 122 ? 31.567 4.339 0.986 1.00 11.11 122 VAL A CA 1
ATOM 920 C C . VAL A 1 122 ? 30.037 4.302 1.005 1.00 10.84 122 VAL A C 1
ATOM 921 O O . VAL A 1 122 ? 29.439 3.958 2.026 1.00 9.90 122 VAL A O 1
ATOM 925 N N . ILE A 1 123 ? 29.402 4.680 -0.099 1.00 9.96 123 ILE A N 1
ATOM 926 C CA . ILE A 1 123 ? 27.944 4.678 -0.142 1.00 9.76 123 ILE A CA 1
ATOM 927 C C . ILE A 1 123 ? 27.355 4.284 -1.486 1.00 11.07 123 ILE A C 1
ATOM 928 O O . ILE A 1 123 ? 28.042 4.248 -2.509 1.00 11.09 123 ILE A O 1
ATOM 933 N N . HIS A 1 124 ? 26.061 3.984 -1.444 1.00 9.75 124 HIS A N 1
ATOM 934 C CA . HIS A 1 124 ? 25.265 3.664 -2.618 1.00 11.48 124 HIS A CA 1
ATOM 935 C C . HIS A 1 124 ? 24.225 4.774 -2.688 1.00 11.22 124 HIS A C 1
ATOM 936 O O . HIS A 1 124 ? 23.747 5.245 -1.656 1.00 11.97 124 HIS A O 1
ATOM 943 N N . ALA A 1 125 ? 23.872 5.188 -3.897 1.00 11.38 125 ALA A N 1
ATOM 944 C CA . ALA A 1 125 ? 22.851 6.210 -4.084 1.00 11.99 125 ALA A CA 1
ATOM 945 C C . ALA A 1 125 ? 22.042 5.790 -5.303 1.00 12.86 125 ALA A C 1
ATOM 946 O O . ALA A 1 125 ? 22.619 5.410 -6.323 1.00 12.52 125 ALA A O 1
ATOM 948 N N . SER A 1 126 ? 20.715 5.842 -5.195 1.00 13.34 126 SER A N 1
ATOM 949 C CA . SER A 1 126 ? 19.842 5.467 -6.310 1.00 12.94 126 SER A CA 1
ATOM 950 C C . SER A 1 126 ? 20.237 6.281 -7.541 1.00 14.15 126 SER A C 1
ATOM 951 O O . SER A 1 126 ? 20.572 7.455 -7.425 1.00 13.40 126 SER A O 1
ATOM 954 N N . ASP A 1 127 ?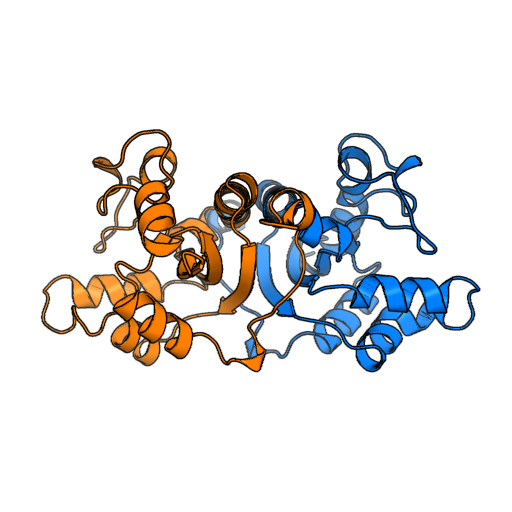 20.194 5.671 -8.723 1.00 16.23 127 ASP A N 1
ATOM 955 C CA . ASP A 1 127 ? 20.583 6.400 -9.927 1.00 16.55 127 ASP A CA 1
ATOM 956 C C . ASP A 1 127 ? 19.450 7.132 -10.643 1.00 16.97 127 ASP A C 1
ATOM 957 O O . ASP A 1 127 ? 19.698 7.883 -11.586 1.00 17.64 127 ASP A O 1
ATOM 962 N N . SER A 1 128 ? 18.215 6.926 -10.195 1.00 15.98 128 SER A N 1
ATOM 963 C CA . SER A 1 128 ? 17.063 7.585 -10.805 1.00 16.87 128 SER A CA 1
ATOM 964 C C . SER A 1 128 ? 15.855 7.511 -9.884 1.00 16.90 128 SER A C 1
ATOM 965 O O . SER A 1 128 ? 15.840 6.736 -8.930 1.00 17.12 128 SER A O 1
ATOM 968 N N . LYS A 1 129 ? 14.842 8.322 -10.172 1.00 19.42 129 LYS A N 1
ATOM 969 C CA . LYS A 1 129 ? 13.628 8.323 -9.366 1.00 21.70 129 LYS A CA 1
ATOM 970 C C . LYS A 1 129 ? 12.997 6.934 -9.412 1.00 21.71 129 LYS A C 1
ATOM 971 O O . LYS A 1 129 ? 12.501 6.432 -8.405 1.00 21.48 129 LYS A O 1
ATOM 977 N N . GLU A 1 130 ? 13.030 6.319 -10.591 1.00 22.76 130 GLU A N 1
ATOM 978 C CA . GLU A 1 130 ? 12.460 4.992 -10.784 1.00 22.79 130 GLU A CA 1
ATOM 979 C C . GLU A 1 130 ? 13.189 3.967 -9.919 1.00 20.64 130 GLU A C 1
ATOM 980 O O . GLU A 1 130 ? 12.564 3.174 -9.209 1.00 19.00 130 GLU A O 1
ATOM 986 N N . SER A 1 131 ? 14.516 3.989 -9.987 1.00 19.13 131 SER A N 1
ATOM 987 C CA . SER A 1 131 ? 15.338 3.070 -9.210 1.00 18.24 131 SER A CA 1
ATOM 988 C C . SER A 1 131 ? 15.143 3.306 -7.717 1.00 16.15 131 SER A C 1
ATOM 989 O O . SER A 1 131 ? 15.065 2.358 -6.938 1.00 13.28 131 SER A O 1
ATOM 992 N N . ALA A 1 132 ? 15.068 4.574 -7.324 1.00 15.85 132 ALA A N 1
ATOM 993 C CA . ALA A 1 132 ? 14.873 4.918 -5.920 1.00 14.92 132 ALA A CA 1
ATOM 994 C C . ALA A 1 132 ? 13.580 4.283 -5.409 1.00 14.90 132 ALA A C 1
ATOM 995 O O . ALA A 1 132 ? 13.561 3.669 -4.343 1.00 14.63 132 ALA A O 1
ATOM 997 N N . GLU A 1 133 ? 12.504 4.433 -6.175 1.00 16.56 133 GLU A N 1
ATOM 998 C CA . GLU A 1 133 ? 11.213 3.859 -5.804 1.00 18.07 133 GLU A CA 1
ATOM 999 C C . GLU A 1 133 ? 11.359 2.363 -5.542 1.00 18.31 133 GLU A C 1
ATOM 1000 O O . GLU A 1 133 ? 10.921 1.856 -4.509 1.00 17.29 133 GLU A O 1
ATOM 1006 N N . ARG A 1 134 ? 11.981 1.666 -6.489 1.00 16.88 134 ARG A N 1
ATOM 1007 C CA . ARG A 1 134 ? 12.189 0.227 -6.383 1.00 17.11 134 ARG A CA 1
ATOM 1008 C C . ARG A 1 134 ? 13.046 -0.148 -5.177 1.00 16.09 134 ARG A C 1
ATOM 1009 O O . ARG A 1 134 ? 12.698 -1.044 -4.406 1.00 16.99 134 ARG A O 1
ATOM 1017 N N . GLU A 1 135 ? 14.167 0.543 -5.017 1.00 15.35 135 GLU A N 1
ATOM 1018 C CA . GLU A 1 135 ? 15.078 0.263 -3.917 1.00 13.61 135 GLU A CA 1
ATOM 1019 C C . GLU A 1 135 ? 14.477 0.567 -2.549 1.00 13.29 135 GLU A C 1
ATOM 1020 O O . GLU A 1 135 ? 14.668 -0.192 -1.596 1.00 14.68 135 GLU A O 1
ATOM 1026 N N . ILE A 1 136 ? 13.749 1.672 -2.453 1.00 14.26 136 ILE A N 1
ATOM 1027 C CA . ILE A 1 136 ? 13.115 2.037 -1.193 1.00 15.98 136 ILE A CA 1
ATOM 1028 C C . ILE A 1 136 ? 12.153 0.922 -0.778 1.00 17.02 136 ILE A C 1
ATOM 1029 O O . ILE A 1 136 ? 12.098 0.538 0.390 1.00 17.43 136 ILE A O 1
ATOM 1034 N N . SER A 1 137 ? 11.410 0.393 -1.746 1.00 17.60 137 SER A N 1
ATOM 1035 C CA . SER A 1 137 ? 10.457 -0.681 -1.479 1.00 18.57 137 SER A CA 1
ATOM 1036 C C . SER A 1 137 ? 11.143 -1.966 -1.029 1.00 17.64 137 SER A C 1
ATOM 1037 O O . SER A 1 137 ? 10.570 -2.755 -0.279 1.00 18.20 137 SER A O 1
ATOM 1040 N N . LEU A 1 138 ? 12.369 -2.184 -1.491 1.00 17.03 138 LEU A N 1
ATOM 1041 C CA . LEU A 1 138 ? 13.107 -3.381 -1.106 1.00 17.28 138 LEU A CA 1
ATOM 1042 C C . LEU A 1 138 ? 13.488 -3.383 0.367 1.00 17.81 138 LEU A C 1
ATOM 1043 O O . LEU A 1 138 ? 13.432 -4.417 1.028 1.00 18.72 138 LEU A O 1
ATOM 1048 N N . PHE A 1 139 ? 13.870 -2.219 0.883 1.00 16.79 139 PHE A N 1
ATOM 1049 C CA . PHE A 1 139 ? 14.312 -2.127 2.266 1.00 16.14 139 PHE A CA 1
ATOM 1050 C C . PHE A 1 139 ? 13.335 -1.569 3.292 1.00 15.79 139 PHE A C 1
ATOM 1051 O O . PHE A 1 139 ? 13.501 -1.814 4.486 1.00 16.93 139 PHE A O 1
ATOM 1059 N N . PHE A 1 140 ? 12.323 -0.831 2.847 1.00 14.96 140 PHE A N 1
ATOM 1060 C CA . PHE A 1 140 ? 11.381 -0.234 3.789 1.00 15.68 140 PHE A CA 1
ATOM 1061 C C . PHE A 1 140 ? 9.903 -0.500 3.550 1.00 16.78 140 PHE A C 1
ATOM 1062 O O . PHE A 1 140 ? 9.453 -0.646 2.414 1.00 17.61 140 PHE A O 1
ATOM 1070 N N . LYS A 1 141 ? 9.156 -0.542 4.648 1.00 18.20 141 LYS A N 1
ATOM 1071 C CA . LYS A 1 141 ? 7.711 -0.709 4.602 1.00 20.01 141 LYS A CA 1
ATOM 1072 C C . LYS A 1 141 ? 7.215 0.722 4.781 1.00 19.87 141 LYS A C 1
ATOM 1073 O O . LYS A 1 141 ? 7.931 1.563 5.330 1.00 16.75 141 LYS A O 1
ATOM 1079 N N . PRO A 1 142 ? 5.994 1.023 4.321 1.00 19.66 142 PRO A N 1
ATOM 1080 C CA . PRO A 1 142 ? 5.449 2.378 4.453 1.00 20.17 142 PRO A CA 1
ATOM 1081 C C . PRO A 1 142 ? 5.501 2.923 5.880 1.00 18.99 142 PRO A C 1
ATOM 1082 O O . PRO A 1 142 ? 5.698 4.119 6.088 1.00 19.99 142 PRO A O 1
ATOM 1086 N N . GLU A 1 143 ? 5.329 2.035 6.853 1.00 19.83 143 GLU A N 1
ATOM 1087 C CA . GLU A 1 143 ? 5.331 2.409 8.263 1.00 19.97 143 GLU A CA 1
ATOM 1088 C C . GLU A 1 143 ? 6.694 2.845 8.797 1.00 19.52 143 GLU A C 1
ATOM 1089 O O . GLU A 1 143 ? 6.790 3.335 9.923 1.00 17.89 143 GLU A O 1
ATOM 1095 N N . GLU A 1 144 ? 7.740 2.664 7.995 1.00 16.88 144 GLU A N 1
ATOM 1096 C CA . GLU A 1 144 ? 9.093 3.042 8.398 1.00 16.16 144 GLU A CA 1
ATOM 1097 C C . GLU A 1 144 ? 9.522 4.357 7.751 1.00 15.00 144 GLU A C 1
ATOM 1098 O O . GLU A 1 144 ? 10.655 4.805 7.934 1.00 15.99 144 GLU A O 1
ATOM 1104 N N . LEU A 1 145 ? 8.619 4.963 6.987 1.00 13.47 145 LEU A N 1
ATOM 1105 C CA . LEU A 1 145 ? 8.905 6.227 6.308 1.00 13.51 145 LEU A CA 1
ATOM 1106 C C . LEU A 1 145 ? 8.005 7.298 6.906 1.00 14.85 145 LEU A C 1
ATOM 1107 O O . LEU A 1 145 ? 6.799 7.084 7.072 1.00 15.31 145 LEU A O 1
ATOM 1112 N N . PHE A 1 146 ? 8.583 8.457 7.210 1.00 13.36 146 PHE A N 1
ATOM 1113 C CA . PHE A 1 146 ? 7.819 9.511 7.858 1.00 12.90 146 PHE A CA 1
ATOM 1114 C C . PHE A 1 146 ? 7.746 10.870 7.182 1.00 13.28 146 PHE A C 1
ATOM 1115 O O . PHE A 1 146 ? 8.608 11.249 6.387 1.00 14.26 146 PHE A O 1
ATOM 1123 N N . GLU A 1 147 ? 6.685 11.594 7.521 1.00 13.57 147 GLU A N 1
ATOM 1124 C CA . GLU A 1 147 ? 6.437 12.934 7.018 1.00 15.36 147 GLU A CA 1
ATOM 1125 C C . GLU A 1 147 ? 6.442 13.838 8.248 1.00 15.31 147 GLU A C 1
ATOM 1126 O O . GLU A 1 147 ? 5.579 13.720 9.116 1.00 14.24 147 GLU A O 1
ATOM 1132 N N . TYR A 1 148 ? 7.422 14.728 8.327 1.00 13.70 148 TYR A N 1
ATOM 1133 C CA . TYR A 1 148 ? 7.529 15.624 9.472 1.00 12.91 148 TYR A CA 1
ATOM 1134 C C . TY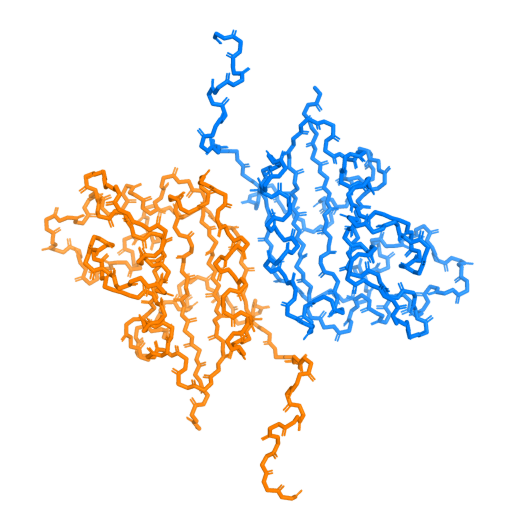R A 1 148 ? 8.321 16.858 9.066 1.00 13.10 148 TYR A C 1
ATOM 1135 O O . TYR A 1 148 ? 9.029 16.852 8.061 1.00 12.28 148 TYR A O 1
ATOM 1144 N N . PRO A 1 149 ? 8.220 17.934 9.851 1.00 12.54 149 PRO A N 1
ATOM 1145 C CA . PRO A 1 149 ? 8.955 19.146 9.502 1.00 12.81 149 PRO A CA 1
ATOM 1146 C C . PRO A 1 149 ? 10.368 19.251 10.058 1.00 11.51 149 PRO A C 1
ATOM 1147 O O . PRO A 1 149 ? 10.617 18.940 11.222 1.00 11.23 149 PRO A O 1
ATOM 1151 N N . ARG A 1 150 ? 11.291 19.679 9.207 1.00 11.35 150 ARG A N 1
ATOM 1152 C CA . ARG A 1 150 ? 12.650 19.915 9.642 1.00 9.80 150 ARG A CA 1
ATOM 1153 C C . ARG A 1 150 ? 12.580 21.380 10.061 1.00 11.18 150 ARG A C 1
ATOM 1154 O O . ARG A 1 150 ? 11.659 22.095 9.661 1.00 10.89 150 ARG A O 1
ATOM 1162 N N . ALA A 1 151 ? 13.531 21.828 10.871 1.00 11.19 151 ALA A N 1
ATOM 1163 C CA . ALA A 1 151 ? 13.513 23.197 11.374 1.00 10.12 151 ALA A CA 1
ATOM 1164 C C . ALA A 1 151 ? 13.201 24.309 10.380 1.00 11.70 151 ALA A C 1
ATOM 1165 O O . ALA A 1 151 ? 12.299 25.113 10.612 1.00 10.89 151 ALA A O 1
ATOM 1167 N N . ALA A 1 152 ? 13.932 24.352 9.271 1.00 11.00 152 ALA A N 1
ATOM 1168 C CA . ALA A 1 152 ? 13.755 25.418 8.292 1.00 11.12 152 ALA A CA 1
ATOM 1169 C C . ALA A 1 152 ? 12.684 25.244 7.219 1.00 11.40 152 ALA A C 1
ATOM 1170 O O . ALA A 1 152 ? 12.557 26.100 6.346 1.00 10.81 152 ALA A O 1
ATOM 1172 N N . ASP A 1 153 ? 11.909 24.166 7.274 1.00 11.62 153 ASP A N 1
ATOM 1173 C CA . ASP A 1 153 ? 10.883 23.946 6.258 1.00 12.20 153 ASP A CA 1
ATOM 1174 C C . ASP A 1 153 ? 9.986 25.159 6.015 1.00 12.34 153 ASP A C 1
ATOM 1175 O O . ASP A 1 153 ? 9.709 25.503 4.866 1.00 11.17 153 ASP A O 1
ATOM 1180 N N . TRP A 1 154 ? 9.548 25.811 7.089 1.00 12.04 154 TRP A N 1
ATOM 1181 C CA . TRP A 1 154 ? 8.666 26.974 6.972 1.00 12.16 154 TRP A CA 1
ATOM 1182 C C . TRP A 1 154 ? 9.244 28.119 6.144 1.00 11.60 154 TRP A C 1
ATOM 1183 O O . TRP A 1 154 ? 8.507 28.882 5.519 1.00 11.32 154 TRP A O 1
ATOM 1194 N N . PHE A 1 155 ? 10.564 28.244 6.144 1.00 11.11 155 PHE A N 1
ATOM 1195 C CA . PHE A 1 155 ? 11.218 29.321 5.413 1.00 11.93 155 PHE A CA 1
ATOM 1196 C C . PHE A 1 155 ? 10.937 29.320 3.914 1.00 12.56 155 PHE A C 1
ATOM 1197 O O . PHE A 1 155 ? 10.814 30.382 3.296 1.00 13.83 155 PHE A O 1
ATOM 1205 N N . TYR A 1 156 ? 10.828 28.130 3.335 1.00 12.68 156 TYR A N 1
ATOM 1206 C CA . TYR A 1 156 ? 10.628 28.004 1.899 1.00 14.24 156 TYR A CA 1
ATOM 1207 C C . TYR A 1 156 ? 9.178 27.931 1.453 1.00 18.03 156 TYR A C 1
ATOM 1208 O O . TYR A 1 156 ? 8.897 27.927 0.252 1.00 17.79 156 TYR A O 1
ATOM 1217 N N . LYS A 1 157 ? 8.262 27.873 2.412 1.00 20.58 157 LYS A N 1
ATOM 1218 C CA . LYS A 1 157 ? 6.843 27.801 2.094 1.00 26.50 157 LYS A CA 1
ATOM 1219 C C . LYS A 1 157 ? 6.420 29.092 1.415 1.00 30.55 157 LYS A C 1
ATOM 1220 O O . LYS A 1 157 ? 6.566 30.177 1.983 1.00 30.35 157 LYS A O 1
ATOM 1226 N N . LYS A 1 158 ? 5.906 28.969 0.195 1.00 34.82 158 LYS A N 1
ATOM 1227 C CA . LYS A 1 158 ? 5.454 30.125 -0.569 1.00 38.78 158 LYS A CA 1
ATOM 1228 C C . LYS A 1 158 ? 4.143 30.624 0.025 1.00 40.28 158 LYS A C 1
ATOM 1229 O O . LYS A 1 158 ? 3.104 30.596 -0.631 1.00 41.53 158 LYS A O 1
ATOM 1235 N N . GLY A 1 159 ? 4.201 31.077 1.273 1.00 41.99 159 GLY A N 1
ATOM 1236 C CA . GLY A 1 159 ? 3.008 31.562 1.941 1.00 43.31 159 GLY A CA 1
ATOM 1237 C C . GLY A 1 159 ? 2.102 30.404 2.307 1.00 44.18 159 GLY A C 1
ATOM 1238 O O . GLY A 1 159 ? 2.446 29.255 1.954 1.00 43.73 159 GLY A O 1
ATOM 1239 N N . SER B 1 5 ? 32.299 -8.884 31.479 1.00 33.24 5 SER B N 1
ATOM 1240 C CA . SER B 1 5 ? 33.472 -8.012 31.185 1.00 32.19 5 SER B CA 1
ATOM 1241 C C . SER B 1 5 ? 33.100 -6.547 31.378 1.00 31.46 5 SER B C 1
ATOM 1242 O O . SER B 1 5 ? 32.082 -6.230 31.995 1.00 31.81 5 SER B O 1
ATOM 1245 N N . GLU B 1 6 ? 33.925 -5.655 30.842 1.00 28.60 6 GLU B N 1
ATOM 1246 C CA . GLU B 1 6 ? 33.670 -4.228 30.967 1.00 25.11 6 GLU B CA 1
ATOM 1247 C C . GLU B 1 6 ? 32.798 -3.727 29.822 1.00 23.23 6 GLU B C 1
ATOM 1248 O O . GLU B 1 6 ? 32.282 -2.614 29.876 1.00 21.56 6 GLU B O 1
ATOM 1254 N N . THR B 1 7 ? 32.635 -4.548 28.789 1.00 21.63 7 THR B N 1
ATOM 1255 C CA . THR B 1 7 ? 31.825 -4.164 27.636 1.00 20.12 7 THR B CA 1
ATOM 1256 C C . THR B 1 7 ? 30.341 -4.123 27.987 1.00 19.05 7 THR B C 1
ATOM 1257 O O . THR B 1 7 ? 29.781 -5.099 28.490 1.00 19.20 7 THR B O 1
ATOM 1261 N N . GLU B 1 8 ? 29.707 -2.989 27.711 1.00 16.25 8 GLU B N 1
ATOM 1262 C CA . GLU B 1 8 ? 28.292 -2.812 28.004 1.00 15.75 8 GLU B CA 1
ATOM 1263 C C . GLU B 1 8 ? 27.563 -2.238 26.796 1.00 15.18 8 GLU B C 1
ATOM 1264 O O . GLU B 1 8 ? 28.186 -1.793 25.831 1.00 14.34 8 GLU B O 1
ATOM 1270 N N . ARG B 1 9 ? 26.237 -2.268 26.854 1.00 14.27 9 ARG B N 1
ATOM 1271 C CA . ARG B 1 9 ? 25.405 -1.715 25.797 1.00 13.98 9 ARG B CA 1
ATOM 1272 C C . ARG B 1 9 ? 24.485 -0.694 26.447 1.00 14.48 9 ARG B C 1
ATOM 1273 O O . ARG B 1 9 ? 23.940 -0.938 27.523 1.00 15.84 9 ARG B O 1
ATOM 1281 N N . THR B 1 10 ? 24.318 0.453 25.805 1.00 13.46 10 THR B N 1
ATOM 1282 C CA . THR B 1 10 ? 23.450 1.482 26.347 1.00 11.82 10 THR B CA 1
ATOM 1283 C C . THR B 1 10 ? 22.528 1.999 25.253 1.00 12.23 10 THR B C 1
ATOM 1284 O O . THR B 1 10 ? 22.824 1.868 24.060 1.00 11.46 10 THR B O 1
ATOM 1288 N N . LEU B 1 11 ? 21.400 2.571 25.663 1.00 11.55 11 LEU B N 1
ATOM 1289 C CA . LEU B 1 11 ? 20.419 3.087 24.718 1.00 11.96 11 LEU B CA 1
ATOM 1290 C C . LEU B 1 11 ? 20.487 4.603 24.607 1.00 12.07 11 LEU B C 1
ATOM 1291 O O . LEU B 1 11 ? 20.500 5.314 25.611 1.00 12.57 11 LEU B O 1
ATOM 1296 N N . VAL B 1 12 ? 20.538 5.086 23.372 1.00 10.79 12 VAL B N 1
ATOM 1297 C CA . VAL B 1 12 ? 20.569 6.514 23.112 1.00 10.40 12 VAL B CA 1
ATOM 1298 C C . VAL B 1 12 ? 19.395 6.878 22.218 1.00 10.77 12 VAL B C 1
ATOM 1299 O O . VAL B 1 12 ? 19.085 6.167 21.263 1.00 12.15 12 VAL B O 1
ATOM 1303 N N . ILE B 1 13 ? 18.725 7.975 22.540 1.00 10.02 13 ILE B N 1
ATOM 1304 C CA . ILE B 1 13 ? 17.638 8.434 21.702 1.00 10.31 13 ILE B CA 1
ATOM 1305 C C . ILE B 1 13 ? 18.032 9.821 21.237 1.00 10.57 13 ILE B C 1
ATOM 1306 O O . ILE B 1 13 ? 18.328 10.688 22.058 1.00 10.07 13 ILE B O 1
ATOM 1311 N N . ILE B 1 14 ? 18.085 10.017 19.925 1.00 10.48 14 ILE B N 1
ATOM 1312 C CA . ILE B 1 14 ? 18.376 11.328 19.375 1.00 9.26 14 ILE B CA 1
ATOM 1313 C C . ILE B 1 14 ? 16.970 11.916 19.293 1.00 10.51 14 ILE B C 1
ATOM 1314 O O . ILE B 1 14 ? 16.173 11.555 18.424 1.00 10.78 14 ILE B O 1
ATOM 1319 N N . LYS B 1 15 ? 16.675 12.803 20.238 1.00 10.38 15 LYS B N 1
ATOM 1320 C CA . LYS B 1 15 ? 15.359 13.417 20.373 1.00 10.13 15 LYS B CA 1
ATOM 1321 C C . LYS B 1 15 ? 14.884 14.326 19.240 1.00 9.69 15 LYS B C 1
ATOM 1322 O O . LYS B 1 15 ? 15.673 14.774 18.410 1.00 9.31 15 LYS B O 1
ATOM 1328 N N . PRO B 1 16 ? 13.570 14.610 19.196 1.00 9.85 16 PRO B N 1
ATOM 1329 C CA . PRO B 1 16 ? 12.993 15.463 18.154 1.00 8.96 16 PRO B CA 1
ATOM 1330 C C . PRO B 1 16 ? 13.696 16.790 17.900 1.00 10.15 16 PRO B C 1
ATOM 1331 O O . PRO B 1 16 ? 13.807 17.212 16.750 1.00 10.01 16 PRO B O 1
ATOM 1335 N N . ASP B 1 17 ? 14.173 17.455 18.950 1.00 9.24 17 ASP B N 1
ATOM 1336 C CA . ASP B 1 17 ? 14.860 18.724 18.735 1.00 10.00 17 ASP B CA 1
ATOM 1337 C C . ASP B 1 17 ? 16.121 18.528 17.893 1.00 9.08 17 ASP B C 1
ATOM 1338 O O . ASP B 1 17 ? 16.404 19.321 16.994 1.00 9.62 17 ASP B O 1
ATOM 1343 N N . ALA B 1 18 ? 16.856 17.455 18.162 1.00 8.57 18 ALA B N 1
ATOM 1344 C CA . ALA B 1 18 ? 18.070 17.162 17.413 1.00 8.50 18 ALA B CA 1
ATOM 1345 C C . ALA B 1 18 ? 17.746 16.788 15.968 1.00 9.38 18 ALA B C 1
ATOM 1346 O O . ALA B 1 18 ? 18.432 17.220 15.039 1.00 8.26 18 ALA B O 1
ATOM 1348 N N . VAL B 1 19 ? 16.702 15.985 15.780 1.00 8.34 19 VAL B N 1
ATOM 1349 C CA . VAL B 1 19 ? 16.309 15.572 14.436 1.00 9.17 19 VAL B CA 1
ATOM 1350 C C . VAL B 1 19 ? 15.883 16.784 13.607 1.00 10.30 19 VAL B C 1
ATOM 1351 O O . VAL B 1 19 ? 16.366 16.992 12.492 1.00 10.43 19 VAL B O 1
ATOM 1355 N N . VAL B 1 20 ? 14.986 17.588 14.166 1.00 10.64 20 VAL B N 1
ATOM 1356 C CA . VAL B 1 20 ? 14.497 18.778 13.486 1.00 11.03 20 VAL B CA 1
ATOM 1357 C C . VAL B 1 20 ? 15.633 19.733 13.108 1.00 10.80 20 VAL B C 1
ATOM 1358 O O . VAL B 1 20 ? 15.641 20.300 12.015 1.00 11.06 20 VAL B O 1
ATOM 1362 N N . ARG B 1 21 ? 16.598 19.890 14.006 1.00 10.50 21 ARG B N 1
ATOM 1363 C CA . ARG B 1 21 ? 17.729 20.784 13.774 1.00 10.56 21 ARG B CA 1
ATOM 1364 C C . ARG B 1 21 ? 18.829 20.195 12.888 1.00 10.88 21 ARG B C 1
ATOM 1365 O O . ARG B 1 21 ? 19.823 20.865 12.603 1.00 12.39 21 ARG B O 1
ATOM 1373 N N . GLY B 1 22 ? 18.648 18.949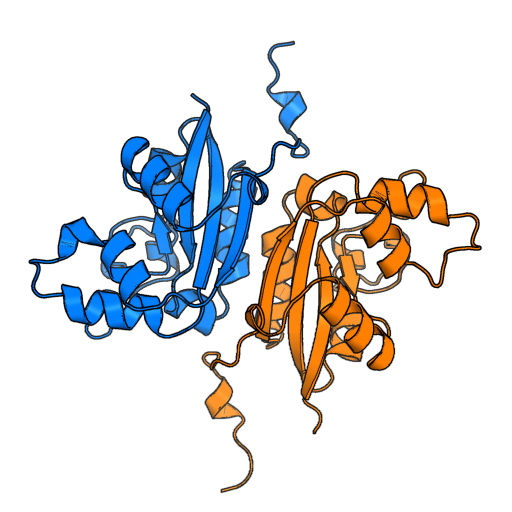 12.457 1.00 10.21 22 GLY B N 1
ATOM 1374 C CA . GLY B 1 22 ? 19.627 18.303 11.592 1.00 10.28 22 GLY B CA 1
ATOM 1375 C C . GLY B 1 22 ? 20.952 17.972 12.254 1.00 9.91 22 GLY B C 1
ATOM 1376 O O . GLY B 1 22 ? 22.015 18.118 11.646 1.00 10.87 22 GLY B O 1
ATOM 1377 N N . LEU B 1 23 ? 20.889 17.504 13.494 1.00 9.26 23 LEU B N 1
ATOM 1378 C CA . LEU B 1 23 ? 22.090 17.170 14.250 1.00 9.21 23 LEU B CA 1
ATOM 1379 C C . LEU B 1 23 ? 22.355 15.674 14.399 1.00 9.39 23 LEU B C 1
ATOM 1380 O O . LEU B 1 23 ? 23.259 15.285 15.135 1.00 9.28 23 LEU B O 1
ATOM 1385 N N . ILE B 1 24 ? 21.582 14.838 13.713 1.00 7.98 24 ILE B N 1
ATOM 1386 C CA . ILE B 1 24 ? 21.763 13.391 13.824 1.00 7.34 24 ILE B CA 1
ATOM 1387 C C . ILE B 1 24 ? 23.200 12.960 13.552 1.00 7.81 24 ILE B C 1
ATOM 1388 O O . ILE B 1 24 ? 23.808 12.253 14.358 1.00 8.29 24 ILE B O 1
ATOM 1393 N N . GLY B 1 25 ? 23.735 13.385 12.413 1.00 6.86 25 GLY B N 1
ATOM 1394 C CA . GLY B 1 25 ? 25.091 13.010 12.047 1.00 8.43 25 GLY B CA 1
ATOM 1395 C C . GLY B 1 25 ? 26.171 13.444 13.018 1.00 10.12 25 GLY B C 1
ATOM 1396 O O . GLY B 1 25 ? 27.068 12.666 13.349 1.00 8.72 25 GLY B O 1
ATOM 1397 N N . GLU B 1 26 ? 26.094 14.686 13.483 1.00 9.18 26 GLU B N 1
ATOM 1398 C CA . GLU B 1 26 ? 27.094 15.199 14.409 1.00 11.00 26 GLU B CA 1
ATOM 1399 C C . GLU B 1 26 ? 27.103 14.433 15.720 1.00 9.95 26 GLU B C 1
ATOM 1400 O O . GLU B 1 26 ? 28.162 14.206 16.308 1.00 9.52 26 GLU B O 1
ATOM 1406 N N . ILE B 1 27 ? 25.923 14.026 16.173 1.00 9.26 27 ILE B N 1
ATOM 1407 C CA . ILE B 1 27 ? 25.815 13.279 17.418 1.00 7.85 27 ILE B CA 1
ATOM 1408 C C . ILE B 1 27 ? 26.405 11.884 17.233 1.00 8.16 27 ILE B C 1
ATOM 1409 O O . ILE B 1 27 ? 27.207 11.427 18.049 1.00 8.14 27 ILE B O 1
ATOM 1414 N N . ILE B 1 28 ? 26.025 11.216 16.150 1.00 7.51 28 ILE B N 1
ATOM 1415 C CA . ILE B 1 28 ? 26.543 9.880 15.881 1.00 7.68 28 ILE B CA 1
ATOM 1416 C C . ILE B 1 28 ? 28.068 9.903 15.756 1.00 8.67 28 ILE B C 1
ATOM 1417 O O . ILE B 1 28 ? 28.751 9.027 16.286 1.00 7.82 28 ILE B O 1
ATOM 1422 N N . SER B 1 29 ? 28.602 10.910 15.071 1.00 8.35 29 SER B N 1
ATOM 1423 C CA . SER B 1 29 ? 30.050 11.001 14.903 1.00 9.40 29 SER B CA 1
ATOM 1424 C C . SER B 1 29 ? 30.789 11.081 16.232 1.00 9.99 29 SER B C 1
ATOM 1425 O O . SER B 1 29 ? 31.888 10.546 16.366 1.00 8.70 29 SER B O 1
ATOM 1428 N N . ARG B 1 30 ? 30.204 11.746 17.220 1.00 8.49 30 ARG B N 1
ATOM 1429 C CA . ARG B 1 30 ? 30.880 11.835 18.507 1.00 9.87 30 ARG B CA 1
ATOM 1430 C C . ARG B 1 30 ? 31.065 10.459 19.127 1.00 9.59 30 ARG B C 1
ATOM 1431 O O . ARG B 1 30 ? 32.108 10.170 19.704 1.00 9.08 30 ARG B O 1
ATOM 1439 N N . PHE B 1 31 ? 30.057 9.605 18.991 1.00 9.99 31 PHE B N 1
ATOM 1440 C CA . PHE B 1 31 ? 30.147 8.259 19.538 1.00 10.07 31 PHE B CA 1
ATOM 1441 C C . PHE B 1 31 ? 31.128 7.414 18.727 1.00 9.35 31 PHE B C 1
ATOM 1442 O O . PHE B 1 31 ? 31.934 6.678 19.293 1.00 8.68 31 PHE B O 1
ATOM 1450 N N . GLU B 1 32 ? 31.076 7.532 17.404 1.00 8.98 32 GLU B N 1
ATOM 1451 C CA . GLU B 1 32 ? 31.993 6.778 16.558 1.00 8.66 32 GLU B CA 1
ATOM 1452 C C . GLU B 1 32 ? 33.444 7.173 16.846 1.00 8.33 32 GLU B C 1
ATOM 1453 O O . GLU B 1 32 ? 34.313 6.315 16.939 1.00 8.93 32 GLU B O 1
ATOM 1459 N N . LYS B 1 33 ? 33.691 8.472 16.998 1.00 7.94 33 LYS B N 1
ATOM 1460 C CA . LYS B 1 33 ? 35.039 8.981 17.264 1.00 9.18 33 LYS B CA 1
ATOM 1461 C C . LYS B 1 33 ? 35.590 8.514 18.609 1.00 8.24 33 LYS B C 1
ATOM 1462 O O . LYS B 1 33 ? 36.797 8.326 18.759 1.00 8.96 33 LYS B O 1
ATOM 1468 N N . LYS B 1 34 ? 34.699 8.334 19.580 1.00 7.67 34 LYS B N 1
ATOM 1469 C CA . LYS B 1 34 ? 35.067 7.887 20.920 1.00 7.33 34 LYS B CA 1
ATOM 1470 C C . LYS B 1 34 ? 35.523 6.434 20.877 1.00 9.40 34 LYS B C 1
ATOM 1471 O O . LYS B 1 34 ? 36.287 5.985 21.728 1.00 8.31 34 LYS B O 1
ATOM 1477 N N . GLY B 1 35 ? 35.042 5.703 19.877 1.00 10.27 35 GLY B N 1
ATOM 1478 C CA . GLY B 1 35 ? 35.401 4.303 19.750 1.00 10.77 35 GLY B CA 1
ATOM 1479 C C . GLY B 1 35 ? 34.229 3.395 20.065 1.00 11.24 35 GLY B C 1
ATOM 1480 O O . GLY B 1 35 ? 34.367 2.171 20.080 1.00 12.46 35 GLY B O 1
ATOM 1481 N N . LEU B 1 36 ? 33.072 3.992 20.336 1.00 11.00 36 LEU B N 1
ATOM 1482 C CA . LEU B 1 36 ? 31.871 3.219 20.636 1.00 10.60 36 LEU B CA 1
ATOM 1483 C C . LEU B 1 36 ? 31.334 2.613 19.343 1.00 11.00 36 LEU B C 1
ATOM 1484 O O . LEU B 1 36 ? 31.455 3.205 18.273 1.00 11.71 36 LEU B O 1
ATOM 1489 N N . LYS B 1 37 ? 30.740 1.428 19.455 1.00 9.80 37 LYS B N 1
ATOM 1490 C CA . LYS B 1 37 ? 30.195 0.722 18.304 1.00 10.61 37 LYS B CA 1
ATOM 1491 C C . LYS B 1 37 ? 28.677 0.797 18.261 1.00 10.76 37 LYS B C 1
ATOM 1492 O O . LYS B 1 37 ? 28.005 0.580 19.272 1.00 12.21 37 LYS B O 1
ATOM 1498 N N . ILE B 1 38 ? 28.136 1.118 17.091 1.00 11.30 38 ILE B N 1
ATOM 1499 C CA . ILE B 1 38 ? 26.688 1.183 16.917 1.00 10.72 38 ILE B CA 1
ATOM 1500 C C . ILE B 1 38 ? 26.261 -0.233 16.539 1.00 10.40 38 ILE B C 1
ATOM 1501 O O . ILE B 1 38 ? 26.572 -0.708 15.448 1.00 10.56 38 ILE B O 1
ATOM 1506 N N . VAL B 1 39 ? 25.559 -0.914 17.438 1.00 10.49 39 VAL B N 1
ATOM 1507 C CA . VAL B 1 39 ? 25.136 -2.281 17.162 1.00 10.63 39 VAL B CA 1
ATOM 1508 C C . VAL B 1 39 ? 23.678 -2.376 16.729 1.00 11.80 39 VAL B C 1
ATOM 1509 O O . VAL B 1 39 ? 23.211 -3.435 16.306 1.00 11.31 39 VAL B O 1
ATOM 1513 N N . GLY B 1 40 ? 22.973 -1.255 16.829 1.00 10.28 40 GLY B N 1
ATOM 1514 C CA . GLY B 1 40 ? 21.582 -1.197 16.423 1.00 12.01 40 GLY B CA 1
ATOM 1515 C C . GLY B 1 40 ? 21.173 0.251 16.237 1.00 11.99 40 GLY B C 1
ATOM 1516 O O . GLY B 1 40 ? 21.635 1.125 16.972 1.00 10.69 40 GLY B O 1
ATOM 1517 N N . MET B 1 41 ? 20.321 0.520 15.255 1.00 11.42 41 MET B N 1
ATOM 1518 C CA . MET B 1 41 ? 19.871 1.888 15.020 1.00 11.60 41 MET B CA 1
ATOM 1519 C C . MET B 1 41 ? 18.729 1.984 14.020 1.00 12.73 41 MET B C 1
ATOM 1520 O O . MET B 1 41 ? 18.679 1.246 13.035 1.00 12.69 41 MET B O 1
ATOM 1525 N N . LYS B 1 42 ? 17.804 2.901 14.282 1.00 13.32 42 LYS B N 1
ATOM 1526 C CA . LYS B 1 42 ? 16.671 3.098 13.391 1.00 11.62 42 LYS B CA 1
ATOM 1527 C C . LYS B 1 42 ? 15.900 4.363 13.721 1.00 10.94 42 LYS B C 1
ATOM 1528 O O . LYS B 1 42 ? 15.889 4.820 14.866 1.00 11.45 42 LYS B O 1
ATOM 1534 N N . MET B 1 43 ? 15.273 4.935 12.700 1.00 10.34 43 MET B N 1
ATOM 1535 C CA . MET B 1 43 ? 14.444 6.110 12.891 1.00 10.64 43 MET B CA 1
ATOM 1536 C C . MET B 1 43 ? 13.029 5.571 13.074 1.00 11.55 43 MET B C 1
ATOM 1537 O O . MET B 1 43 ? 12.546 4.770 12.268 1.00 13.00 43 MET B O 1
ATOM 1542 N N . ILE B 1 44 ? 12.383 5.990 14.153 1.00 11.35 44 ILE B N 1
ATOM 1543 C CA . ILE B 1 44 ? 11.022 5.569 14.451 1.00 11.71 44 ILE B CA 1
ATOM 1544 C C . ILE B 1 44 ? 10.270 6.789 14.951 1.00 12.51 44 ILE B C 1
ATOM 1545 O O . ILE B 1 44 ? 10.879 7.810 15.267 1.00 11.07 44 ILE B O 1
ATOM 1550 N N . TRP B 1 45 ? 8.946 6.697 14.999 1.00 10.82 45 TRP B N 1
ATOM 1551 C CA . TRP B 1 45 ? 8.154 7.796 15.529 1.00 11.99 45 TRP B CA 1
ATOM 1552 C C . TRP B 1 45 ? 7.462 7.194 16.744 1.00 11.79 45 TRP B C 1
ATOM 1553 O O . TRP B 1 45 ? 6.527 6.406 16.613 1.00 13.27 45 TRP B O 1
ATOM 1564 N N . ILE B 1 46 ? 7.950 7.551 17.927 1.00 12.14 46 ILE B N 1
ATOM 1565 C CA . ILE B 1 46 ? 7.410 7.031 19.176 1.00 12.52 46 ILE B CA 1
ATOM 1566 C C . ILE B 1 46 ? 5.971 7.461 19.439 1.00 14.26 46 ILE B C 1
ATOM 1567 O O . ILE B 1 46 ? 5.620 8.628 19.276 1.00 14.55 46 ILE B O 1
ATOM 1572 N N . ASP B 1 47 ? 5.139 6.497 19.830 1.00 16.45 47 ASP B N 1
ATOM 1573 C CA . ASP B 1 47 ? 3.740 6.762 20.146 1.00 18.99 47 ASP B CA 1
ATOM 1574 C C . ASP B 1 47 ? 3.653 6.980 21.652 1.00 17.68 47 ASP B C 1
ATOM 1575 O O . ASP B 1 47 ? 4.581 6.636 22.387 1.00 16.40 47 ASP B O 1
ATOM 1580 N N . ARG B 1 48 ? 2.543 7.539 22.121 1.00 17.29 48 ARG B N 1
ATOM 1581 C CA . ARG B 1 48 ? 2.407 7.804 23.547 1.00 17.42 48 ARG B CA 1
ATOM 1582 C C . ARG B 1 48 ? 2.576 6.592 24.462 1.00 17.34 48 ARG B C 1
ATOM 1583 O O . ARG B 1 48 ? 3.175 6.708 25.529 1.00 16.94 48 ARG B O 1
ATOM 1591 N N . GLU B 1 49 ? 2.056 5.434 24.058 1.00 16.99 49 GLU B N 1
ATOM 1592 C CA . GLU B 1 49 ? 2.174 4.230 24.881 1.00 17.45 49 GLU B CA 1
ATOM 1593 C C . GLU B 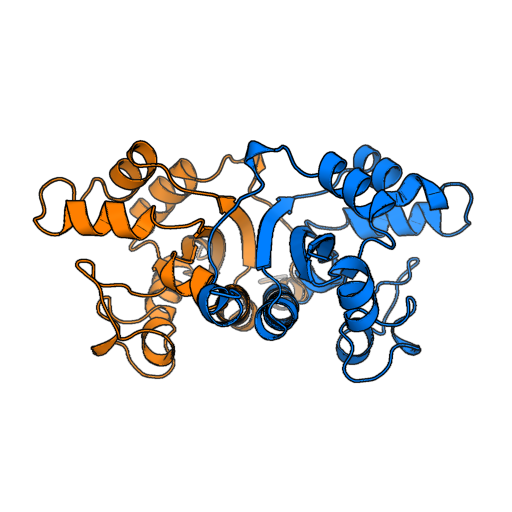1 49 ? 3.640 3.867 25.115 1.00 15.93 49 GLU B C 1
ATOM 1594 O O . GLU B 1 49 ? 4.052 3.622 26.248 1.00 16.82 49 GLU B O 1
ATOM 1600 N N . LEU B 1 50 ? 4.422 3.836 24.038 1.00 15.61 50 LEU B N 1
ATOM 1601 C CA . LEU B 1 50 ? 5.841 3.503 24.131 1.00 14.11 50 LEU B CA 1
ATOM 1602 C C . LEU B 1 50 ? 6.612 4.585 24.883 1.00 14.02 50 LEU B C 1
ATOM 1603 O O . LEU B 1 50 ? 7.509 4.282 25.671 1.00 15.51 50 LEU B O 1
ATOM 1608 N N . ALA B 1 51 ? 6.257 5.844 24.641 1.00 14.11 51 ALA B N 1
ATOM 1609 C CA . ALA B 1 51 ? 6.920 6.960 25.308 1.00 15.26 51 ALA B CA 1
ATOM 1610 C C . ALA B 1 51 ? 6.699 6.887 26.815 1.00 15.14 51 ALA B C 1
ATOM 1611 O O . ALA B 1 51 ? 7.637 7.048 27.599 1.00 15.95 51 ALA B O 1
ATOM 1613 N N . GLU B 1 52 ? 5.459 6.637 27.220 1.00 16.58 52 GLU B N 1
ATOM 1614 C CA . GLU B 1 52 ? 5.140 6.548 28.638 1.00 18.16 52 GLU B CA 1
ATOM 1615 C C . GLU B 1 52 ? 5.793 5.333 29.291 1.00 17.65 52 GLU B C 1
ATOM 1616 O O . GLU B 1 52 ? 6.101 5.354 30.482 1.00 19.36 52 GLU B O 1
ATOM 1622 N N . LYS B 1 53 ? 6.009 4.277 28.512 1.00 16.86 53 LYS B N 1
ATOM 1623 C CA . LYS B 1 53 ? 6.642 3.071 29.034 1.00 17.06 53 LYS B CA 1
ATOM 1624 C C . LYS B 1 53 ? 8.128 3.346 29.273 1.00 17.40 53 LYS B C 1
ATOM 1625 O O . LYS B 1 53 ? 8.685 2.975 30.305 1.00 17.85 53 LYS B O 1
ATOM 1631 N N . HIS B 1 54 ? 8.763 3.998 28.304 1.00 16.96 54 HIS B N 1
ATOM 1632 C CA . HIS B 1 54 ? 10.177 4.347 28.404 1.00 17.00 54 HIS B CA 1
ATOM 1633 C C . HIS B 1 54 ? 10.405 5.236 29.627 1.00 17.92 54 HIS B C 1
ATOM 1634 O O . HIS B 1 54 ? 11.367 5.052 30.376 1.00 18.64 54 HIS B O 1
ATOM 1641 N N . TYR B 1 55 ? 9.507 6.195 29.824 1.00 19.25 55 TYR B N 1
ATOM 1642 C CA . TYR B 1 55 ? 9.598 7.130 30.940 1.00 19.85 55 TYR B CA 1
ATOM 1643 C C . TYR B 1 55 ? 8.639 6.794 32.078 1.00 21.47 55 TYR B C 1
ATOM 1644 O O . TYR B 1 55 ? 8.157 7.692 32.766 1.00 22.29 55 TYR B O 1
ATOM 1653 N N . GLU B 1 56 ? 8.371 5.510 32.288 1.00 24.02 56 GLU B N 1
ATOM 1654 C CA . GLU B 1 56 ? 7.441 5.110 33.339 1.00 27.16 56 GLU B CA 1
ATOM 1655 C C . GLU B 1 56 ? 7.873 5.554 34.734 1.00 28.65 56 GLU B C 1
ATOM 1656 O O . GLU B 1 56 ? 7.030 5.824 35.590 1.00 28.88 56 GLU B O 1
ATOM 1662 N N . GLU B 1 57 ? 9.181 5.637 34.963 1.00 29.67 57 GLU B N 1
ATOM 1663 C CA . GLU B 1 57 ? 9.685 6.035 36.273 1.00 31.69 57 GLU B CA 1
ATOM 1664 C C . GLU B 1 57 ? 9.353 7.486 36.607 1.00 31.91 57 GLU B C 1
ATOM 1665 O O . GLU B 1 57 ? 9.551 7.931 37.739 1.00 31.08 57 GLU B O 1
ATOM 1671 N N . HIS B 1 58 ? 8.845 8.221 35.622 1.00 32.30 58 HIS B N 1
ATOM 1672 C CA . HIS B 1 58 ? 8.479 9.620 35.823 1.00 33.35 58 HIS B CA 1
ATOM 1673 C C . HIS B 1 58 ? 6.971 9.784 35.689 1.00 33.91 58 HIS B C 1
ATOM 1674 O O . HIS B 1 58 ? 6.456 10.901 35.641 1.00 33.65 58 HIS B O 1
ATOM 1681 N N . ARG B 1 59 ? 6.278 8.651 35.632 1.00 35.86 59 ARG B N 1
ATOM 1682 C CA . ARG B 1 59 ? 4.824 8.602 35.505 1.00 37.46 59 ARG B CA 1
ATOM 1683 C C . ARG B 1 59 ? 4.115 9.564 36.454 1.00 37.67 59 ARG B C 1
ATOM 1684 O O . ARG B 1 59 ? 3.175 10.256 36.063 1.00 36.40 59 ARG B O 1
ATOM 1692 N N . GLU B 1 60 ? 4.571 9.605 37.701 1.00 38.49 60 GLU B N 1
ATOM 1693 C CA . GLU B 1 60 ? 3.956 10.468 38.701 1.00 39.57 60 GLU B CA 1
ATOM 1694 C C . GLU B 1 60 ? 4.710 11.768 38.959 1.00 38.96 60 GLU B C 1
ATOM 1695 O O . GLU B 1 60 ? 4.769 12.242 40.092 1.00 39.21 60 GLU B O 1
ATOM 1701 N N . LYS B 1 61 ? 5.283 12.342 37.906 1.00 37.50 61 LYS B N 1
ATOM 1702 C CA . LYS B 1 61 ? 6.011 13.599 38.031 1.00 36.03 61 LYS B CA 1
ATOM 1703 C C . LYS B 1 61 ? 5.338 14.670 37.173 1.00 35.35 61 LYS B C 1
ATOM 1704 O O . LYS B 1 61 ? 4.872 14.393 36.071 1.00 36.10 61 LYS B O 1
ATOM 1710 N N . PRO B 1 62 ? 5.274 15.912 37.682 1.00 35.26 62 PRO B N 1
ATOM 1711 C CA . PRO B 1 62 ? 4.661 17.070 37.019 1.00 34.42 62 PRO B CA 1
ATOM 1712 C C . PRO B 1 62 ? 5.054 17.332 35.564 1.00 33.54 62 PRO B C 1
ATOM 1713 O O . PRO B 1 62 ? 4.228 17.772 34.766 1.00 34.01 62 PRO B O 1
ATOM 1717 N N . PHE B 1 63 ? 6.310 17.067 35.223 1.00 32.55 63 PHE B N 1
ATOM 1718 C CA . PHE B 1 63 ? 6.797 17.304 33.867 1.00 31.45 63 PHE B CA 1
ATOM 1719 C C . PHE B 1 63 ? 6.512 16.159 32.898 1.00 30.38 63 PHE B C 1
ATOM 1720 O O . PHE B 1 63 ? 6.801 16.263 31.704 1.00 28.87 63 PHE B O 1
ATOM 1728 N N . PHE B 1 64 ? 5.939 15.076 33.414 1.00 28.97 64 PHE B N 1
ATOM 1729 C CA . PHE B 1 64 ? 5.634 13.899 32.605 1.00 28.09 64 PHE B CA 1
ATOM 1730 C C . PHE B 1 64 ? 4.922 14.194 31.287 1.00 27.12 64 PHE B C 1
ATOM 1731 O O . PHE B 1 64 ? 5.391 13.797 30.220 1.00 26.42 64 PHE B O 1
ATOM 1739 N N . LYS B 1 65 ? 3.788 14.883 31.362 1.00 25.89 65 LYS B N 1
ATOM 1740 C CA . LYS B 1 65 ? 3.014 15.210 30.169 1.00 26.04 65 LYS B CA 1
ATOM 1741 C C . LYS B 1 65 ? 3.813 15.958 29.104 1.00 25.32 65 LYS B C 1
ATOM 1742 O O . LYS B 1 65 ? 3.774 15.603 27.924 1.00 25.00 65 LYS B O 1
ATOM 1748 N N . ALA B 1 66 ? 4.523 17.004 29.516 1.00 22.55 66 ALA B N 1
ATOM 1749 C CA . ALA B 1 66 ? 5.322 17.788 28.581 1.00 20.93 66 ALA B CA 1
ATOM 1750 C C . ALA B 1 66 ? 6.405 16.905 27.978 1.00 19.31 66 ALA B C 1
ATOM 1751 O O . ALA B 1 66 ? 6.754 17.042 26.803 1.00 18.97 66 ALA B O 1
ATOM 1753 N N . LEU B 1 67 ? 6.926 15.993 28.790 1.00 18.89 67 LEU B N 1
ATOM 1754 C CA . LEU B 1 67 ? 7.971 15.081 28.352 1.00 18.84 67 LEU B CA 1
ATOM 1755 C C . LEU B 1 67 ? 7.479 14.144 27.253 1.00 18.20 67 LEU B C 1
ATOM 1756 O O . LEU B 1 67 ? 8.189 13.893 26.277 1.00 16.21 67 LEU B O 1
ATOM 1761 N N . ILE B 1 68 ? 6.264 13.627 27.410 1.00 16.41 68 ILE B N 1
ATOM 1762 C CA . ILE B 1 68 ? 5.695 12.721 26.416 1.00 15.98 68 ILE B CA 1
ATOM 1763 C C . ILE B 1 68 ? 5.431 13.468 25.109 1.00 16.01 68 ILE B C 1
ATOM 1764 O O . ILE B 1 68 ? 5.710 12.954 24.024 1.00 16.56 68 ILE B O 1
ATOM 1769 N N . ASP B 1 69 ? 4.892 14.680 25.219 1.00 16.43 69 ASP B N 1
ATOM 1770 C CA . ASP B 1 69 ? 4.607 15.515 24.055 1.00 17.40 69 ASP B CA 1
ATOM 1771 C C . ASP B 1 69 ? 5.900 15.746 23.277 1.00 15.80 69 ASP B C 1
ATOM 1772 O O . ASP B 1 69 ? 5.941 15.641 22.049 1.00 15.25 69 ASP B O 1
ATOM 1777 N N . TYR B 1 70 ? 6.953 16.063 24.019 1.00 13.32 70 TYR B N 1
ATOM 1778 C CA . TYR B 1 70 ? 8.265 16.336 23.450 1.00 13.26 70 TYR B CA 1
ATOM 1779 C C . TYR B 1 70 ? 8.887 15.141 22.727 1.00 12.74 70 TYR B C 1
ATOM 1780 O O . TYR B 1 70 ? 9.240 15.240 21.552 1.00 12.17 70 TYR B O 1
ATOM 1789 N N . ILE B 1 71 ? 8.994 14.008 23.411 1.00 12.20 71 ILE B N 1
ATOM 1790 C CA . ILE B 1 71 ? 9.616 12.829 22.811 1.00 12.49 71 ILE B CA 1
ATOM 1791 C C . ILE B 1 71 ? 8.845 12.238 21.626 1.00 12.93 71 ILE B C 1
ATOM 1792 O O . ILE B 1 71 ? 9.412 11.496 20.822 1.00 12.97 71 ILE B O 1
ATOM 1797 N N . THR B 1 72 ? 7.562 12.570 21.512 1.00 12.58 72 THR B N 1
ATOM 1798 C CA . THR B 1 72 ? 6.744 12.055 20.413 1.00 13.36 72 THR B CA 1
ATOM 1799 C C . THR B 1 72 ? 6.423 13.126 19.372 1.00 13.19 72 THR B C 1
ATOM 1800 O O . THR B 1 72 ? 5.618 12.897 18.466 1.00 13.45 72 THR B O 1
ATOM 1804 N N . LYS B 1 73 ? 7.059 14.289 19.487 1.00 12.26 73 LYS B N 1
ATOM 1805 C CA . LYS B 1 73 ? 6.786 15.394 18.573 1.00 12.87 73 LYS B CA 1
ATOM 1806 C C . LYS B 1 73 ? 7.092 15.115 17.103 1.00 12.86 73 LYS B C 1
ATOM 1807 O O . LYS B 1 73 ? 6.319 15.499 16.222 1.00 12.76 73 LYS B O 1
ATOM 1813 N N . THR B 1 74 ? 8.223 14.468 16.839 1.00 12.17 74 THR B N 1
ATOM 1814 C CA . THR B 1 74 ? 8.618 14.113 15.476 1.00 11.56 74 THR B CA 1
ATOM 1815 C C . THR B 1 74 ? 9.363 12.792 15.586 1.00 10.27 74 THR B C 1
ATOM 1816 O O . THR B 1 74 ? 9.535 12.257 16.684 1.00 9.52 74 THR B O 1
ATOM 1820 N N . PRO B 1 75 ? 9.790 12.225 14.447 1.00 10.47 75 PRO B N 1
ATOM 1821 C CA . PRO B 1 75 ? 10.522 10.964 14.561 1.00 10.98 75 PRO B CA 1
ATOM 1822 C C . PRO B 1 75 ? 11.828 11.202 15.318 1.00 11.78 75 PRO B C 1
ATOM 1823 O O . PRO B 1 75 ? 12.325 12.329 15.384 1.00 12.79 75 PRO B O 1
ATOM 1827 N N . VAL B 1 76 ? 12.368 10.134 15.889 1.00 10.47 76 VAL B N 1
ATOM 1828 C CA . VAL B 1 76 ? 13.629 10.193 16.619 1.00 10.90 76 VAL B CA 1
ATOM 1829 C C . VAL B 1 76 ? 14.509 9.095 16.053 1.00 11.29 76 VAL B C 1
ATOM 1830 O O . VAL B 1 76 ? 14.070 8.315 15.214 1.00 11.07 76 VAL B O 1
ATOM 1834 N N . VAL B 1 77 ? 15.759 9.050 16.494 1.00 11.10 77 VAL B N 1
ATOM 1835 C CA . VAL B 1 77 ? 16.657 7.995 16.062 1.00 10.42 77 VAL B CA 1
ATOM 1836 C C . VAL B 1 77 ? 17.091 7.286 17.330 1.00 10.55 77 VAL B C 1
ATOM 1837 O O . VAL B 1 77 ? 17.722 7.886 18.200 1.00 10.55 77 VAL B O 1
ATOM 1841 N N . VAL B 1 78 ? 16.707 6.023 17.462 1.00 10.84 78 VAL B N 1
ATOM 1842 C CA . VAL B 1 78 ? 17.096 5.246 18.627 1.00 11.21 78 VAL B CA 1
ATOM 1843 C C . VAL B 1 78 ? 18.277 4.401 18.190 1.00 12.48 78 VAL B C 1
ATOM 1844 O O . VAL B 1 78 ? 18.332 3.939 17.046 1.00 12.62 78 VAL B O 1
ATOM 1848 N N . MET B 1 79 ? 19.237 4.222 19.085 1.00 12.64 79 MET B N 1
ATOM 1849 C CA . MET B 1 79 ? 20.406 3.426 18.753 1.00 11.87 79 MET B CA 1
ATOM 1850 C C . MET B 1 79 ? 21.023 2.811 19.991 1.00 12.26 79 MET B C 1
ATOM 1851 O O . MET B 1 79 ? 20.862 3.313 21.107 1.00 11.74 79 MET B O 1
ATOM 1856 N N . VAL B 1 80 ? 21.719 1.701 19.785 1.00 10.47 80 VAL B N 1
ATOM 1857 C CA . VAL B 1 80 ? 22.367 1.003 20.876 1.00 10.45 80 VAL B CA 1
ATOM 1858 C C . VAL B 1 80 ? 23.863 1.119 20.664 1.00 10.96 80 VAL B C 1
ATOM 1859 O O . VAL B 1 80 ? 24.376 0.764 19.603 1.00 12.30 80 VAL B O 1
ATOM 1863 N N . LEU B 1 81 ? 24.551 1.638 21.672 1.00 10.80 81 LEU B N 1
ATOM 1864 C CA . LEU B 1 81 ? 25.997 1.808 21.604 1.00 11.74 81 LEU B CA 1
ATOM 1865 C C . LEU B 1 81 ? 26.668 0.766 22.481 1.00 12.36 81 LEU B C 1
ATOM 1866 O O . LEU B 1 81 ? 26.279 0.564 23.631 1.00 12.43 81 LEU B O 1
ATOM 1871 N N . GLU B 1 82 ? 27.685 0.114 21.934 1.00 10.99 82 GLU B N 1
ATOM 1872 C CA . GLU B 1 82 ? 28.403 -0.915 22.667 1.00 12.39 82 GLU B CA 1
ATOM 1873 C C . GLU B 1 82 ? 29.859 -0.523 22.863 1.00 11.83 82 GLU B C 1
ATOM 1874 O O . GLU B 1 82 ? 30.503 0.001 21.952 1.00 11.80 82 GLU B O 1
ATOM 1880 N N . GLY B 1 83 ? 30.373 -0.773 24.061 1.00 11.66 83 GLY B N 1
ATOM 1881 C CA . GLY B 1 83 ? 31.754 -0.446 24.344 1.00 12.33 83 GLY B CA 1
ATOM 1882 C C . GLY B 1 83 ? 32.092 -0.515 25.816 1.00 11.75 83 GLY B C 1
ATOM 1883 O O . GLY B 1 83 ? 31.219 -0.693 26.663 1.00 12.23 83 GLY B O 1
ATOM 1884 N N . ARG B 1 84 ? 33.379 -0.376 26.112 1.00 11.47 84 ARG B N 1
ATOM 1885 C CA . ARG B 1 84 ? 33.874 -0.404 27.481 1.00 11.22 84 ARG B CA 1
ATOM 1886 C C . ARG B 1 84 ? 33.140 0.614 28.363 1.00 12.51 84 ARG B C 1
ATOM 1887 O O . ARG B 1 84 ? 33.167 1.813 28.086 1.00 11.52 84 ARG B O 1
ATOM 1895 N N . TYR B 1 85 ? 32.483 0.129 29.418 1.00 12.69 85 TYR B N 1
ATOM 1896 C CA . TYR B 1 85 ? 31.735 0.983 30.348 1.00 12.83 85 TYR B CA 1
ATOM 1897 C C . TYR B 1 85 ? 30.868 2.001 29.614 1.00 11.47 85 TYR B C 1
ATOM 1898 O O . TYR B 1 85 ? 30.721 3.144 30.054 1.00 10.62 85 TYR B O 1
ATOM 1907 N N . ALA B 1 86 ? 30.281 1.568 28.505 1.00 11.25 86 ALA B N 1
ATOM 1908 C CA . ALA B 1 86 ? 29.452 2.434 27.676 1.00 11.21 86 ALA B CA 1
ATOM 1909 C C . ALA B 1 86 ? 28.371 3.230 28.402 1.00 10.71 86 ALA B C 1
ATOM 1910 O O . ALA B 1 86 ? 28.114 4.379 28.051 1.00 10.88 86 ALA B O 1
ATOM 1912 N N . VAL B 1 87 ? 27.728 2.636 29.401 1.00 11.86 87 VAL B N 1
ATOM 1913 C CA . VAL B 1 87 ? 26.671 3.360 30.098 1.00 11.24 87 VAL B CA 1
ATOM 1914 C C . VAL B 1 87 ? 27.164 4.647 30.757 1.00 11.50 87 VAL B C 1
ATOM 1915 O O . VAL B 1 87 ? 26.660 5.731 30.455 1.00 12.06 87 VAL B O 1
ATOM 1919 N N . GLU B 1 88 ? 28.146 4.548 31.645 1.00 10.73 88 GLU B N 1
ATOM 1920 C CA . GLU B 1 88 ? 28.641 5.749 32.308 1.00 12.25 88 GLU B CA 1
ATOM 1921 C C . GLU B 1 88 ? 29.323 6.695 31.323 1.00 11.95 88 GLU B C 1
ATOM 1922 O O . GLU B 1 88 ? 29.197 7.912 31.438 1.00 10.64 88 GLU B O 1
ATOM 1928 N N . VAL B 1 89 ? 30.025 6.132 30.345 1.00 10.87 89 VAL B N 1
ATOM 1929 C CA . VAL B 1 89 ? 30.732 6.937 29.357 1.00 11.15 89 VAL B CA 1
ATOM 1930 C C . VAL B 1 89 ? 29.790 7.790 28.512 1.00 10.65 89 VAL B C 1
ATOM 1931 O O . VAL B 1 89 ? 30.005 8.995 28.360 1.00 10.20 89 VAL B O 1
ATOM 1935 N N . VAL B 1 90 ? 28.742 7.175 27.972 1.00 11.25 90 VAL B N 1
ATOM 1936 C CA . VAL B 1 90 ? 27.787 7.916 27.154 1.00 10.65 90 VAL B CA 1
ATOM 1937 C C . VAL B 1 90 ? 27.060 8.960 27.998 1.00 10.89 90 VAL B C 1
ATOM 1938 O O . VAL B 1 90 ? 26.762 10.055 27.520 1.00 10.36 90 VAL B O 1
ATOM 1942 N N . ARG B 1 91 ? 26.783 8.631 29.256 1.00 12.13 91 ARG B N 1
ATOM 1943 C CA . ARG B 1 91 ? 26.127 9.591 30.139 1.00 12.66 91 ARG B CA 1
ATOM 1944 C C . ARG B 1 91 ? 27.030 10.807 30.308 1.00 11.85 91 ARG B C 1
ATOM 1945 O O . ARG B 1 91 ? 26.565 11.951 30.306 1.00 11.34 91 ARG B O 1
ATOM 1953 N N . LYS B 1 92 ? 28.327 10.548 30.457 1.00 9.81 92 LYS B N 1
ATOM 1954 C CA . LYS B 1 92 ? 29.309 11.609 30.626 1.00 9.39 92 LYS B CA 1
ATOM 1955 C C . LYS B 1 92 ? 29.385 12.459 29.358 1.00 9.83 92 LYS B C 1
ATOM 1956 O O . LYS B 1 92 ? 29.487 13.683 29.424 1.00 9.93 92 LYS B O 1
ATOM 1962 N N . MET B 1 93 ? 29.329 11.802 28.206 1.00 9.23 93 MET B N 1
ATOM 1963 C CA . MET B 1 93 ? 29.382 12.505 26.930 1.00 8.96 93 MET B CA 1
ATOM 1964 C C . MET B 1 93 ? 28.142 13.381 26.755 1.00 7.76 93 MET B C 1
ATOM 1965 O O . MET B 1 93 ? 28.216 14.470 26.191 1.00 8.14 93 MET B O 1
ATOM 1970 N N . ALA B 1 94 ? 27.006 12.903 27.253 1.00 9.30 94 ALA B N 1
ATOM 1971 C CA . ALA B 1 94 ? 25.754 13.644 27.143 1.00 9.32 94 ALA B CA 1
ATOM 1972 C C . ALA B 1 94 ? 25.789 14.966 27.909 1.00 10.32 94 ALA B C 1
ATOM 1973 O O . ALA B 1 94 ? 25.358 15.998 27.398 1.00 9.30 94 ALA B O 1
ATOM 1975 N N . GLY B 1 95 ? 26.295 14.931 29.136 1.00 10.95 95 GLY B N 1
ATOM 1976 C CA . GLY B 1 95 ? 26.345 16.142 29.938 1.00 10.63 95 GLY B CA 1
ATOM 1977 C C . GLY B 1 95 ? 25.120 16.294 30.832 1.00 11.65 95 GLY B C 1
ATOM 1978 O O . GLY B 1 95 ? 24.215 15.456 30.807 1.00 11.93 95 GLY B O 1
ATOM 1979 N N . ALA B 1 96 ? 25.090 17.373 31.612 1.00 11.35 96 ALA B N 1
ATOM 1980 C CA . ALA B 1 96 ? 23.988 17.643 32.537 1.00 11.02 96 ALA B CA 1
ATOM 1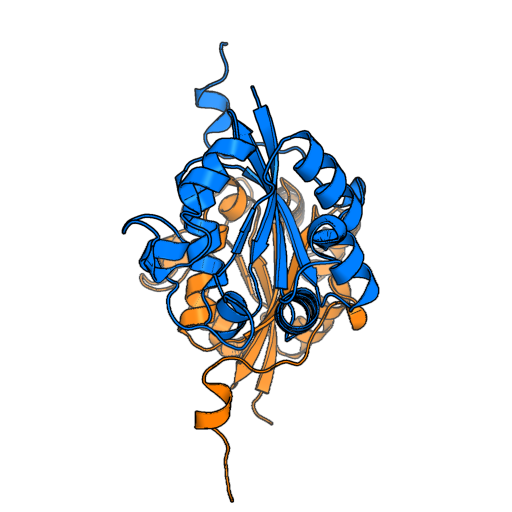981 C C . ALA B 1 96 ? 22.612 17.665 31.874 1.00 10.93 96 ALA B C 1
ATOM 1982 O O . ALA B 1 96 ? 22.443 18.184 30.770 1.00 10.87 96 ALA B O 1
ATOM 1984 N N . THR B 1 97 ? 21.631 17.105 32.577 1.00 11.33 97 THR B N 1
ATOM 1985 C CA . THR B 1 97 ? 20.252 17.018 32.098 1.00 12.54 97 THR B CA 1
ATOM 1986 C C . THR B 1 97 ? 19.724 18.308 31.477 1.00 11.58 97 THR B C 1
ATOM 1987 O O . THR B 1 97 ? 19.159 18.284 30.381 1.00 11.35 97 THR B O 1
ATOM 1991 N N . ASP B 1 98 ? 19.876 19.427 32.180 1.00 10.60 98 ASP B N 1
ATOM 1992 C CA . ASP B 1 98 ? 19.434 20.709 31.641 1.00 10.65 98 ASP B CA 1
ATOM 1993 C C . ASP B 1 98 ? 20.644 21.217 30.874 1.00 10.87 98 ASP B C 1
ATOM 1994 O O . ASP B 1 98 ? 21.674 21.530 31.468 1.00 10.76 98 ASP B O 1
ATOM 1999 N N . PRO B 1 99 ? 20.535 21.307 29.539 1.00 11.05 99 PRO B N 1
ATOM 2000 C CA . PRO B 1 99 ? 21.652 21.773 28.714 1.00 11.77 99 PRO B CA 1
ATOM 2001 C C . PRO B 1 99 ? 22.316 23.089 29.114 1.00 11.51 99 PRO B C 1
ATOM 2002 O O . PRO B 1 99 ? 23.489 23.295 28.812 1.00 11.58 99 PRO B O 1
ATOM 2006 N N . LYS B 1 100 ? 21.591 23.981 29.784 1.00 10.87 100 LYS B N 1
ATOM 2007 C CA . LYS B 1 100 ? 22.210 25.241 30.180 1.00 11.84 100 LYS B CA 1
ATOM 2008 C C . LYS B 1 100 ? 23.315 24.978 31.203 1.00 11.01 100 LYS B C 1
ATOM 2009 O O . LYS B 1 100 ? 24.252 25.768 31.327 1.00 11.56 100 LYS B O 1
ATOM 2015 N N . ASP B 1 101 ? 23.207 23.861 31.921 1.00 10.80 101 ASP B N 1
ATOM 2016 C CA . ASP B 1 101 ? 24.193 23.492 32.937 1.00 10.29 101 ASP B CA 1
ATOM 2017 C C . ASP B 1 101 ? 25.277 22.558 32.411 1.00 9.61 101 ASP B C 1
ATOM 2018 O O . ASP B 1 101 ? 26.278 22.328 33.089 1.00 11.22 101 ASP B O 1
ATOM 2023 N N . ALA B 1 102 ? 25.070 22.013 31.216 1.00 10.62 102 ALA B N 1
ATOM 2024 C CA . ALA B 1 102 ? 26.017 21.074 30.621 1.00 9.42 102 ALA B CA 1
ATOM 2025 C C . ALA B 1 102 ? 27.320 21.742 30.205 1.00 9.76 102 ALA B C 1
ATOM 2026 O O . ALA B 1 102 ? 27.322 22.832 29.637 1.00 10.11 102 ALA B O 1
ATOM 2028 N N . ALA B 1 103 ? 28.431 21.071 30.485 1.00 9.83 103 ALA B N 1
ATOM 2029 C CA . ALA B 1 103 ? 29.752 21.602 30.167 1.00 9.94 103 ALA B CA 1
ATOM 2030 C C . ALA B 1 103 ? 30.071 21.651 28.680 1.00 9.75 103 ALA B C 1
ATOM 2031 O O . ALA B 1 103 ? 29.691 20.757 27.924 1.00 10.57 103 ALA B O 1
ATOM 2033 N N . PRO B 1 104 ? 30.777 22.706 28.238 1.00 10.07 104 PRO B N 1
ATOM 2034 C CA . PRO B 1 104 ? 31.131 22.797 26.819 1.00 9.83 104 PRO B CA 1
ATOM 2035 C C . PRO B 1 104 ? 31.942 21.541 26.521 1.00 9.45 104 PRO B C 1
ATOM 2036 O O . PRO B 1 104 ? 32.765 21.126 27.338 1.00 11.32 104 PRO B O 1
ATOM 2040 N N . GLY B 1 105 ? 31.713 20.931 25.366 1.00 8.96 105 GLY B N 1
ATOM 2041 C CA . GLY B 1 105 ? 32.426 19.708 25.044 1.00 8.41 105 GLY B CA 1
ATOM 2042 C C . GLY B 1 105 ? 31.465 18.532 25.089 1.00 8.90 105 GLY B C 1
ATOM 2043 O O . GLY B 1 105 ? 31.647 17.555 24.361 1.00 8.84 105 GLY B O 1
ATOM 2044 N N . THR B 1 106 ? 30.453 18.606 25.953 1.00 8.42 106 THR B N 1
ATOM 2045 C CA . THR B 1 106 ? 29.455 17.537 26.023 1.00 9.38 106 THR B CA 1
ATOM 2046 C C . THR B 1 106 ? 28.432 17.793 24.920 1.00 8.98 106 THR B C 1
ATOM 2047 O O . THR B 1 106 ? 28.373 18.887 24.362 1.00 8.45 106 THR B O 1
ATOM 2051 N N . ILE B 1 107 ? 27.628 16.784 24.607 1.00 7.59 107 ILE B N 1
ATOM 2052 C CA . ILE B 1 107 ? 26.619 16.921 23.563 1.00 8.21 107 ILE B CA 1
ATOM 2053 C C . ILE B 1 107 ? 25.581 17.977 23.934 1.00 8.22 107 ILE B C 1
ATOM 2054 O O . ILE B 1 107 ? 25.260 18.853 23.135 1.00 8.19 107 ILE B O 1
ATOM 2059 N N . ARG B 1 108 ? 25.057 17.901 25.150 1.00 8.33 108 ARG B N 1
ATOM 2060 C CA . ARG B 1 108 ? 24.075 18.887 25.580 1.00 8.43 108 ARG B CA 1
ATOM 2061 C C . ARG B 1 108 ? 24.747 20.247 25.761 1.00 8.69 108 ARG B C 1
ATOM 2062 O O . ARG B 1 108 ? 24.145 21.290 25.506 1.00 8.35 108 ARG B O 1
ATOM 2070 N N . GLY B 1 109 ? 26.005 20.229 26.186 1.00 8.90 109 GLY B N 1
ATOM 2071 C CA . GLY B 1 109 ? 26.731 21.467 26.389 1.00 8.59 109 GLY B CA 1
ATOM 2072 C C . GLY B 1 109 ? 26.976 22.241 25.105 1.00 9.66 109 GLY B C 1
ATOM 2073 O O . GLY B 1 109 ? 26.899 23.468 25.088 1.00 10.84 109 GLY B O 1
ATOM 2074 N N . ASP B 1 110 ? 27.271 21.530 24.023 1.00 8.93 110 ASP B N 1
ATOM 2075 C CA . ASP B 1 110 ? 27.536 22.194 22.753 1.00 8.70 110 ASP B CA 1
ATOM 2076 C C . ASP B 1 110 ? 26.296 22.471 21.913 1.00 8.31 110 ASP B C 1
ATOM 2077 O O . ASP B 1 110 ? 26.250 23.461 21.183 1.00 8.81 110 ASP B O 1
ATOM 2082 N N . PHE B 1 111 ? 25.293 21.603 22.023 1.00 8.13 111 PHE B N 1
ATOM 2083 C CA . PHE B 1 111 ? 24.091 21.724 21.201 1.00 9.26 111 PHE B CA 1
ATOM 2084 C C . PHE B 1 111 ? 22.772 22.146 21.843 1.00 9.00 111 PHE B C 1
ATOM 2085 O O . PHE B 1 111 ? 21.873 22.597 21.134 1.00 10.00 111 PHE B O 1
ATOM 2093 N N . GLY B 1 112 ? 22.634 21.995 23.157 1.00 8.50 112 GLY B N 1
ATOM 2094 C CA . GLY B 1 112 ? 21.361 22.334 23.775 1.00 9.64 112 GLY B CA 1
ATOM 2095 C C . GLY B 1 112 ? 21.289 23.588 24.617 1.00 9.16 112 GLY B C 1
ATOM 2096 O O . GLY B 1 112 ? 22.289 24.026 25.183 1.00 10.47 112 GLY B O 1
ATOM 2097 N N . LEU B 1 113 ? 20.091 24.167 24.695 1.00 9.41 113 LEU B N 1
ATOM 2098 C CA . LEU B 1 113 ? 19.868 25.365 25.497 1.00 8.75 113 LEU B CA 1
ATOM 2099 C C . LEU B 1 113 ? 18.392 25.706 25.649 1.00 10.53 113 LEU B C 1
ATOM 2100 O O . LEU B 1 113 ? 17.855 25.705 26.761 1.00 10.80 113 LEU B O 1
ATOM 2105 N N . GLU B 1 114 ? 17.738 25.995 24.529 1.00 9.73 114 GLU B N 1
ATOM 2106 C CA . GLU B 1 114 ? 16.329 26.369 24.540 1.00 10.57 114 GLU B CA 1
ATOM 2107 C C . GLU B 1 114 ? 15.410 25.236 24.957 1.00 10.73 114 GLU B C 1
ATOM 2108 O O . GLU B 1 114 ? 15.680 24.063 24.692 1.00 10.83 114 GLU B O 1
ATOM 2114 N N . VAL B 1 115 ? 14.309 25.596 25.605 1.00 11.11 115 VAL B N 1
ATOM 2115 C CA . VAL B 1 115 ? 13.349 24.606 26.068 1.00 11.80 115 VAL B CA 1
ATOM 2116 C C . VAL B 1 115 ? 11.916 24.994 25.731 1.00 13.42 115 VAL B C 1
ATOM 2117 O O . VAL B 1 115 ? 11.628 26.143 25.424 1.00 12.11 115 VAL B O 1
ATOM 2121 N N . SER B 1 116 ? 11.027 24.010 25.776 1.00 14.90 116 SER B N 1
ATOM 2122 C CA . SER B 1 116 ? 9.608 24.230 25.527 1.00 16.87 116 SER B CA 1
ATOM 2123 C C . SER B 1 116 ? 9.001 24.018 26.906 1.00 17.56 116 SER B C 1
ATOM 2124 O O . SER B 1 116 ? 9.561 24.473 27.904 1.00 17.23 116 SER B O 1
ATOM 2127 N N . ASP B 1 117 ? 7.863 23.337 26.980 1.00 17.77 117 ASP B N 1
ATOM 2128 C CA . ASP B 1 117 ? 7.289 23.064 28.286 1.00 19.41 117 ASP B CA 1
ATOM 2129 C C . ASP B 1 117 ? 8.125 21.926 28.864 1.00 16.51 117 ASP B C 1
ATOM 2130 O O . ASP B 1 117 ? 8.096 21.658 30.059 1.00 17.39 117 ASP B O 1
ATOM 2135 N N . ALA B 1 118 ? 8.881 21.268 27.989 1.00 15.08 118 ALA B N 1
ATOM 2136 C CA . ALA B 1 118 ? 9.765 20.180 28.387 1.00 13.73 118 ALA B CA 1
ATOM 2137 C C . ALA B 1 118 ? 11.199 20.702 28.313 1.00 13.51 118 ALA B C 1
ATOM 2138 O O . ALA B 1 118 ? 11.485 21.634 27.560 1.00 12.08 118 ALA B O 1
ATOM 2140 N N . ILE B 1 119 ? 12.093 20.114 29.100 1.00 14.98 119 ILE B N 1
ATOM 2141 C CA . ILE B 1 119 ? 13.493 20.531 29.092 1.00 14.30 119 ILE B CA 1
ATOM 2142 C C . ILE B 1 119 ? 14.184 19.826 27.926 1.00 13.67 119 ILE B C 1
ATOM 2143 O O . ILE B 1 119 ? 14.839 18.800 28.109 1.00 14.78 119 ILE B O 1
ATOM 2148 N N . CYS B 1 120 ? 14.018 20.378 26.727 1.00 12.53 120 CYS B N 1
ATOM 2149 C CA . CYS B 1 120 ? 14.612 19.803 25.518 1.00 10.06 120 CYS B CA 1
ATOM 2150 C C . CYS B 1 120 ? 16.113 19.673 25.730 1.00 11.81 120 CYS B C 1
ATOM 2151 O O . CYS B 1 120 ? 16.795 20.669 25.987 1.00 11.65 120 CYS B O 1
ATOM 2154 N N . ASN B 1 121 ? 16.634 18.454 25.623 1.00 10.23 121 ASN B N 1
ATOM 2155 C CA . ASN B 1 121 ? 18.057 18.261 25.851 1.00 10.25 121 ASN B CA 1
ATOM 2156 C C . ASN B 1 121 ? 18.813 17.378 24.863 1.00 10.33 121 ASN B C 1
ATOM 2157 O O . ASN B 1 121 ? 19.694 16.609 25.250 1.00 9.88 121 ASN B O 1
ATOM 2162 N N . VAL B 1 122 ? 18.446 17.502 23.591 1.00 9.54 122 VAL B N 1
ATOM 2163 C CA . VAL B 1 122 ? 19.112 16.820 22.482 1.00 9.00 122 VAL B CA 1
ATOM 2164 C C . VAL B 1 122 ? 19.052 15.298 22.403 1.00 9.10 122 VAL B C 1
ATOM 2165 O O . VAL B 1 122 ? 18.638 14.743 21.380 1.00 8.01 122 VAL B O 1
ATOM 2169 N N . ILE B 1 123 ? 19.497 14.619 23.454 1.00 8.98 123 ILE B N 1
ATOM 2170 C CA . ILE B 1 123 ? 19.466 13.163 23.464 1.00 10.13 123 ILE B CA 1
ATOM 2171 C C . ILE B 1 123 ? 19.075 12.592 24.816 1.00 10.22 123 ILE B C 1
ATOM 2172 O O . ILE B 1 123 ? 18.984 13.302 25.818 1.00 10.28 123 ILE B O 1
ATOM 2177 N N . HIS B 1 124 ? 18.835 11.286 24.805 1.00 10.97 124 HIS B N 1
ATOM 2178 C CA . HIS B 1 124 ? 18.540 10.509 25.996 1.00 10.73 124 HIS B CA 1
ATOM 2179 C C . HIS B 1 124 ? 19.682 9.503 26.065 1.00 10.51 124 HIS B C 1
ATOM 2180 O O . HIS B 1 124 ? 20.131 9.003 25.033 1.00 12.15 124 HIS B O 1
ATOM 2187 N N . ALA B 1 125 ? 20.150 9.213 27.273 1.00 9.98 125 ALA B N 1
ATOM 2188 C CA . ALA B 1 125 ? 21.199 8.220 27.476 1.00 11.80 125 ALA B CA 1
ATOM 2189 C C . ALA B 1 125 ? 20.781 7.422 28.703 1.00 12.31 125 ALA B C 1
ATOM 2190 O O . ALA B 1 125 ? 20.406 8.008 29.717 1.00 13.04 125 ALA B O 1
ATOM 2192 N N . SER B 1 126 ? 20.826 6.094 28.614 1.00 11.65 126 SER B N 1
ATOM 2193 C CA . SER B 1 126 ? 20.443 5.256 29.753 1.00 12.73 126 SER B CA 1
ATOM 2194 C C . SER B 1 126 ? 21.244 5.675 30.987 1.00 13.92 126 SER B C 1
ATOM 2195 O O . SER B 1 126 ? 22.446 5.924 30.901 1.00 14.73 126 SER B O 1
ATOM 2198 N N . ASP B 1 127 ? 20.579 5.753 32.137 1.00 16.74 127 ASP B N 1
ATOM 2199 C CA . ASP B 1 127 ? 21.254 6.172 33.365 1.00 19.22 127 ASP B CA 1
ATOM 2200 C C . ASP B 1 127 ? 21.994 5.064 34.112 1.00 19.51 127 ASP B C 1
ATOM 2201 O O . ASP B 1 127 ? 22.854 5.346 34.948 1.00 20.22 127 ASP B O 1
ATOM 2206 N N . SER B 1 128 ? 21.672 3.810 33.814 1.00 18.00 128 SER B N 1
ATOM 2207 C CA . SER B 1 128 ? 22.319 2.689 34.486 1.00 18.76 128 SER B CA 1
ATOM 2208 C C . SER B 1 128 ? 22.269 1.429 33.632 1.00 18.47 128 SER B C 1
ATOM 2209 O O . SER B 1 128 ? 21.563 1.380 32.627 1.00 18.87 128 SER B O 1
ATOM 2212 N N . LYS B 1 129 ? 23.020 0.408 34.037 1.00 20.01 129 LYS B N 1
ATOM 2213 C CA . LYS B 1 129 ? 23.034 -0.847 33.302 1.00 21.03 129 LYS B CA 1
ATOM 2214 C C . LYS B 1 129 ? 21.641 -1.461 33.347 1.00 19.99 129 LYS B C 1
ATOM 2215 O O . LYS B 1 129 ? 21.178 -2.052 32.374 1.00 19.74 129 LYS B O 1
ATOM 2221 N N . GLU B 1 130 ? 20.974 -1.312 34.485 1.00 20.53 130 GLU B N 1
ATOM 2222 C CA . GLU B 1 130 ? 19.631 -1.855 34.642 1.00 20.77 130 GLU B CA 1
ATOM 2223 C C . GLU B 1 130 ? 18.654 -1.133 33.712 1.00 20.28 130 GLU B C 1
ATOM 2224 O O . GLU B 1 130 ? 17.835 -1.768 33.047 1.00 18.45 130 GLU B O 1
ATOM 2230 N N . SER B 1 131 ? 18.748 0.193 33.659 1.00 18.15 131 SER B N 1
ATOM 2231 C CA . SER B 1 131 ? 17.865 0.975 32.800 1.00 17.87 131 SER B CA 1
ATOM 2232 C C . SER B 1 131 ? 18.190 0.720 31.333 1.00 17.21 131 SER B C 1
ATOM 2233 O O . SER B 1 131 ? 17.292 0.657 30.494 1.00 17.58 131 SER B O 1
ATOM 2236 N N . ALA B 1 132 ? 19.475 0.575 31.026 1.00 16.73 132 ALA B N 1
ATOM 2237 C CA . ALA B 1 132 ? 19.898 0.318 29.652 1.00 15.72 132 ALA B CA 1
ATOM 2238 C C . ALA B 1 132 ? 19.273 -0.980 29.157 1.00 16.66 132 ALA B C 1
ATOM 2239 O O . ALA B 1 132 ? 18.735 -1.045 28.051 1.00 16.50 132 ALA B O 1
ATOM 2241 N N . GLU B 1 133 ? 19.342 -2.011 29.990 1.00 17.75 133 GLU B N 1
ATOM 2242 C CA . GLU B 1 133 ? 18.790 -3.312 29.642 1.00 20.03 133 GLU B CA 1
ATOM 2243 C C . GLU B 1 133 ? 17.294 -3.214 29.357 1.00 18.56 133 GLU B C 1
ATOM 2244 O O . GLU B 1 133 ? 16.803 -3.749 28.360 1.00 19.50 133 GLU B O 1
ATOM 2250 N N . ARG B 1 134 ? 16.571 -2.524 30.232 1.00 18.40 134 ARG B N 1
ATOM 2251 C CA . ARG B 1 134 ? 15.130 -2.366 30.071 1.00 19.14 134 ARG B CA 1
ATOM 2252 C C . ARG B 1 134 ? 14.783 -1.561 28.823 1.00 17.44 134 ARG B C 1
ATOM 2253 O O . ARG B 1 134 ? 13.910 -1.947 28.048 1.00 16.86 134 ARG B O 1
ATOM 2261 N N . GLU B 1 135 ? 15.473 -0.440 28.636 1.00 16.94 135 GLU B N 1
ATOM 2262 C CA . GLU B 1 135 ? 15.225 0.437 27.497 1.00 15.23 135 GLU B CA 1
ATOM 2263 C C . GLU B 1 135 ? 15.559 -0.178 26.142 1.00 14.44 135 GLU B C 1
ATOM 2264 O O . GLU B 1 135 ? 14.823 0.007 25.175 1.00 15.23 135 GLU B O 1
ATOM 2270 N N . ILE B 1 136 ? 16.664 -0.905 26.065 1.00 15.72 136 ILE B N 1
ATOM 2271 C CA . ILE B 1 136 ? 17.040 -1.529 24.805 1.00 16.53 136 ILE B CA 1
ATOM 2272 C C . ILE B 1 136 ? 15.937 -2.493 24.364 1.00 17.70 136 ILE B C 1
ATOM 2273 O O . ILE B 1 136 ? 15.584 -2.547 23.185 1.00 15.90 136 ILE B O 1
ATOM 2278 N N . SER B 1 137 ? 15.380 -3.228 25.324 1.00 19.26 137 SER B N 1
ATOM 2279 C CA . SER B 1 137 ? 14.317 -4.191 25.042 1.00 21.48 137 SER B CA 1
ATOM 2280 C C . SER B 1 137 ? 13.034 -3.537 24.542 1.00 21.98 137 SER B C 1
ATOM 2281 O O . SER B 1 137 ? 12.307 -4.116 23.732 1.00 21.15 137 SER B O 1
ATOM 2284 N N . LEU B 1 138 ? 12.749 -2.335 25.033 1.00 20.84 138 LEU B N 1
ATOM 2285 C CA . LEU B 1 138 ? 11.549 -1.615 24.626 1.00 20.93 138 LEU B CA 1
ATOM 2286 C C . LEU B 1 138 ? 11.596 -1.188 23.167 1.00 20.11 138 LEU B C 1
ATOM 2287 O O . LEU B 1 138 ? 10.575 -1.185 22.479 1.00 19.58 138 LEU B O 1
ATOM 2292 N N . PHE B 1 139 ? 12.785 -0.825 22.695 1.00 18.03 139 PHE B N 1
ATOM 2293 C CA . PHE B 1 139 ? 12.930 -0.351 21.326 1.00 17.66 139 PHE B CA 1
ATOM 2294 C C . PHE B 1 139 ? 13.510 -1.324 20.310 1.00 16.50 139 PHE B C 1
ATOM 2295 O O . PHE B 1 139 ? 13.255 -1.183 19.114 1.00 18.74 139 PHE B O 1
ATOM 2303 N N . PHE B 1 140 ? 14.285 -2.302 20.766 1.00 16.44 140 PHE B N 1
ATOM 2304 C CA . PHE B 1 140 ? 14.899 -3.243 19.834 1.00 16.61 140 PHE B CA 1
ATOM 2305 C C . PHE B 1 140 ? 14.658 -4.719 20.087 1.00 16.71 140 PHE B C 1
ATOM 2306 O O . PHE B 1 140 ? 14.603 -5.175 21.229 1.00 16.91 140 PHE B O 1
ATOM 2314 N N . LYS B 1 141 ? 14.531 -5.462 18.995 1.00 16.02 141 LYS B N 1
ATOM 2315 C CA . LYS B 1 141 ? 14.378 -6.904 19.066 1.00 17.03 141 LYS B CA 1
ATOM 2316 C C . LYS B 1 141 ? 15.801 -7.411 18.863 1.00 18.03 141 LYS B C 1
ATOM 2317 O O . LYS B 1 141 ? 16.609 -6.756 18.197 1.00 17.02 141 LYS B O 1
ATOM 2323 N N . PRO B 1 142 ? 16.137 -8.573 19.439 1.00 17.20 142 PRO B N 1
ATOM 2324 C CA . PRO B 1 142 ? 17.489 -9.118 19.283 1.00 18.27 142 PRO B CA 1
ATOM 2325 C C . PRO B 1 142 ? 17.932 -9.186 17.821 1.00 17.39 142 PRO B C 1
ATOM 2326 O O . PRO B 1 142 ? 19.114 -9.031 17.512 1.00 16.62 142 PRO B O 1
ATOM 2330 N N . GLU B 1 143 ? 16.969 -9.412 16.929 1.00 17.49 143 GLU B N 1
ATOM 2331 C CA . GLU B 1 143 ? 17.233 -9.516 15.497 1.00 18.26 143 GLU B CA 1
ATOM 2332 C C . GLU B 1 143 ? 17.718 -8.205 14.881 1.00 17.04 143 GLU B C 1
ATOM 2333 O O . GLU B 1 143 ? 18.231 -8.193 13.761 1.00 17.40 143 GLU B O 1
ATOM 2339 N N . GLU B 1 144 ? 17.551 -7.109 15.617 1.00 15.40 144 GLU B N 1
ATOM 2340 C CA . GLU B 1 144 ? 17.956 -5.785 15.149 1.00 14.83 144 GLU B CA 1
ATOM 2341 C C . GLU B 1 144 ? 19.289 -5.339 15.739 1.00 13.43 144 GLU B C 1
ATOM 2342 O O . GLU B 1 144 ? 19.733 -4.218 15.490 1.00 13.78 144 GLU B O 1
ATOM 2348 N N . LEU B 1 145 ? 19.916 -6.204 16.530 1.00 12.85 145 LEU B N 1
ATOM 2349 C CA . LEU B 1 145 ? 21.197 -5.877 17.153 1.00 12.94 145 LEU B CA 1
ATOM 2350 C C . LEU B 1 145 ? 22.263 -6.774 16.546 1.00 14.29 145 LEU B C 1
ATOM 2351 O O . LEU B 1 145 ? 22.065 -7.985 16.420 1.00 16.03 145 LEU B O 1
ATOM 2356 N N . PHE B 1 146 ? 23.402 -6.191 16.186 1.00 13.56 146 PHE B N 1
ATOM 2357 C CA . PHE B 1 146 ? 24.443 -6.963 15.525 1.00 13.21 146 PHE B CA 1
ATOM 2358 C C . PHE B 1 146 ? 25.820 -7.015 16.157 1.00 14.27 146 PHE B C 1
ATOM 2359 O O . PHE B 1 146 ? 26.236 -6.109 16.883 1.00 15.26 146 PHE B O 1
ATOM 2367 N N . GLU B 1 147 ? 26.521 -8.101 15.847 1.00 15.12 147 GLU B N 1
ATOM 2368 C CA . GLU B 1 147 ? 27.881 -8.330 16.313 1.00 15.94 147 GLU B CA 1
ATOM 2369 C C . GLU B 1 147 ? 28.756 -8.313 15.066 1.00 15.46 147 GLU B C 1
ATOM 2370 O O . GLU B 1 147 ? 28.619 -9.168 14.190 1.00 16.13 147 GLU B O 1
ATOM 2376 N N . TYR B 1 148 ? 29.645 -7.329 14.980 1.00 13.79 148 TYR B N 1
ATOM 2377 C CA . TYR B 1 148 ? 30.521 -7.197 13.825 1.00 12.65 148 TYR B CA 1
ATOM 2378 C C . TYR B 1 148 ? 31.755 -6.409 14.233 1.00 12.44 148 TYR B C 1
ATOM 2379 O O . TYR B 1 148 ? 31.756 -5.717 15.245 1.00 11.64 148 TYR B O 1
ATOM 2388 N N . PRO B 1 149 ? 32.822 -6.495 13.436 1.00 13.25 149 PRO B N 1
ATOM 2389 C CA . PRO B 1 149 ? 34.042 -5.770 13.781 1.00 12.34 149 PRO B CA 1
ATOM 2390 C C . PRO B 1 149 ? 34.158 -4.342 13.264 1.00 12.35 149 PRO B C 1
ATOM 2391 O O . PRO B 1 149 ? 33.866 -4.062 12.103 1.00 13.08 149 PRO B O 1
ATOM 2395 N N . ARG B 1 150 ? 34.570 -3.437 14.144 1.00 11.94 150 ARG B N 1
ATOM 2396 C CA . ARG B 1 150 ? 34.821 -2.070 13.732 1.00 10.74 150 ARG B CA 1
ATOM 2397 C C . ARG B 1 150 ? 36.290 -2.144 13.322 1.00 11.00 150 ARG B C 1
ATOM 2398 O O . ARG B 1 150 ? 37.009 -3.057 13.738 1.00 11.18 150 ARG B O 1
ATOM 2406 N N . ALA B 1 151 ? 36.735 -1.204 12.501 1.00 11.41 151 ALA B N 1
ATOM 2407 C CA . ALA B 1 151 ? 38.106 -1.211 12.006 1.00 9.93 151 ALA B CA 1
ATOM 2408 C C . ALA B 1 151 ? 39.216 -1.532 13.006 1.00 10.71 151 ALA B C 1
ATOM 2409 O O . ALA B 1 151 ? 40.026 -2.428 12.771 1.00 10.18 151 ALA B O 1
ATOM 2411 N N . ALA B 1 152 ? 39.255 -0.810 14.121 1.00 10.21 152 ALA B N 1
ATOM 2412 C CA . ALA B 1 152 ? 40.322 -0.998 15.097 1.00 10.52 152 ALA B CA 1
ATOM 2413 C C . ALA B 1 152 ? 40.139 -2.060 16.180 1.00 10.68 152 ALA B C 1
ATOM 2414 O O . ALA B 1 152 ? 40.977 -2.165 17.073 1.00 11.04 152 ALA B O 1
ATOM 2416 N N . ASP B 1 153 ? 39.070 -2.848 16.110 1.00 11.19 153 ASP B N 1
ATOM 2417 C CA . ASP B 1 153 ? 38.830 -3.871 17.129 1.00 12.36 153 ASP B CA 1
ATOM 2418 C C . ASP B 1 153 ? 40.029 -4.783 17.387 1.00 12.07 153 ASP B C 1
ATOM 2419 O O . ASP B 1 153 ? 40.317 -5.129 18.534 1.00 10.97 153 ASP B O 1
ATOM 2424 N N . TRP B 1 154 ? 40.724 -5.172 16.322 1.00 13.01 154 TRP B N 1
ATOM 2425 C CA . TRP B 1 154 ? 41.880 -6.059 16.445 1.00 12.75 154 TRP B CA 1
ATOM 2426 C C . TRP B 1 154 ? 43.021 -5.481 17.283 1.00 13.96 154 TRP B C 1
ATOM 2427 O O . TRP B 1 154 ? 43.763 -6.216 17.938 1.00 13.38 154 TRP B O 1
ATOM 2438 N N . PHE B 1 155 ? 43.162 -4.162 17.252 1.00 12.01 155 PHE B N 1
ATOM 2439 C CA . PHE B 1 155 ? 44.227 -3.485 17.979 1.00 13.40 155 PHE B CA 1
ATOM 2440 C C . PHE B 1 155 ? 44.178 -3.711 19.485 1.00 13.94 155 PHE B C 1
ATOM 2441 O O . PHE B 1 155 ? 45.217 -3.738 20.148 1.00 14.24 155 PHE B O 1
ATOM 2449 N N . TYR B 1 156 ? 42.972 -3.873 20.018 1.00 13.63 156 TYR B N 1
ATOM 2450 C CA . TYR B 1 156 ? 42.792 -4.032 21.455 1.00 16.25 156 TYR B CA 1
ATOM 2451 C C . TYR B 1 156 ? 42.750 -5.460 21.994 1.00 20.14 156 TYR B C 1
ATOM 2452 O O . TYR B 1 156 ? 42.569 -5.658 23.195 1.00 19.40 156 TYR B O 1
ATOM 2461 N N . LYS B 1 157 ? 42.921 -6.452 21.125 1.00 23.11 157 LYS B N 1
ATOM 2462 C CA . LYS B 1 157 ? 42.898 -7.840 21.580 1.00 27.40 157 LYS B CA 1
ATOM 2463 C C . LYS B 1 157 ? 43.863 -8.043 22.747 1.00 29.60 157 LYS B C 1
ATOM 2464 O O . LYS B 1 157 ? 45.037 -7.681 22.665 1.00 28.86 157 LYS B O 1
ATOM 2470 N N . LYS B 1 158 ? 43.354 -8.618 23.835 1.00 31.41 158 LYS B N 1
ATOM 2471 C CA . LYS B 1 158 ? 44.155 -8.863 25.032 1.00 34.52 158 LYS B CA 1
ATOM 2472 C C . LYS B 1 158 ? 44.776 -10.253 25.049 1.00 36.18 158 LYS B C 1
ATOM 2473 O O . LYS B 1 158 ? 44.377 -11.137 24.290 1.00 35.63 158 LYS B O 1
ATOM 2479 N N . GLY B 1 159 ? 45.753 -10.436 25.932 1.00 38.36 159 GLY B N 1
ATOM 2480 C CA . GLY B 1 159 ? 46.421 -11.718 26.055 1.00 40.80 159 GLY B CA 1
ATOM 2481 C C . GLY B 1 159 ? 47.035 -12.201 24.757 1.00 42.60 159 GLY B C 1
ATOM 2482 O O . GLY B 1 159 ? 47.172 -11.442 23.798 1.00 42.96 159 GLY B O 1
ATOM 2483 N N . ILE B 1 160 ? 47.410 -13.474 24.733 1.00 44.46 160 ILE B N 1
ATOM 2484 C CA . ILE B 1 160 ? 48.012 -14.075 23.552 1.00 46.62 160 ILE B CA 1
ATOM 2485 C C . ILE B 1 160 ? 47.170 -15.251 23.077 1.00 47.72 160 ILE B C 1
ATOM 2486 O O . ILE B 1 160 ? 46.763 -15.245 21.896 1.00 49.30 160 ILE B O 1
#

Sequence (310 aa):
ETERTLVIIKPDAVVRGLIGEIISRFEKKGLKIVGMKMIWIDRELAEKHYEEHREKPFFKALIDYITKT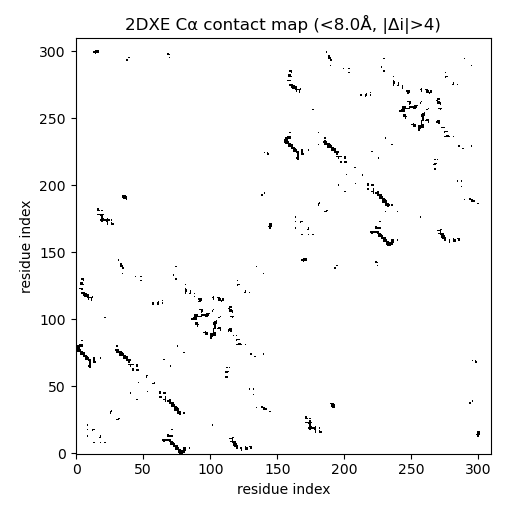PVVVMVLEGRYAVEVVRKMAGATDPKDAAPGTIRGDFGLEVSDAICNVIHASDSKESAEREISLFFKPEELFEYPRAADWFYKKGSETERTLVIIKPDAVVRGLIGEIISRFEKKGLKIVGMKMIWIDRELAEKHYEEHREKPFFKALIDYITKTPVVVMVLEGRYAVEVVRKMAGATDPKDAAPGTIRGDFGLEVSDAICNVIHASDSKESAEREISLFFKPEELFEYPRAADWFYKKGI

B-factor: mean 17.29, std 8.51, range [6.77, 51.53]

InterPro domains:
  IPR001564 Nucleoside diphosphate kinase [MF_00451] (4-142)
  IPR001564 Nucleoside diphosphate kinase [PR01243] (7-29)
  IPR001564 Nucleoside diphosphate kinase [PR01243] (51-70)
  IPR001564 Nucleoside diphosphate kinase [PR01243] (71-88)
  IPR001564 Nucleoside diphosphate kinase [PR01243] (92-108)
  IPR001564 Nucleoside diphosphate kinase [PR01243] (118-137)
  IPR023005 Nucleoside diphosphate kinase, active site [PS00469] (118-126)
  IPR034907 Nucleoside diphosphate kinase-like domain [PF00334] (5-141)
  IPR034907 Nucleoside diphosphate kinase-like domain [SM00562] (4-144)
  IPR036850 Nucleoside diphosphate kinase-like domain superfamily [G3DSA:3.30.70.141] (1-157)
  IPR036850 Nucleoside diphosphate kinase-like domain superfamily [SSF54919] (4-149)

Radius of gyration: 19.58 Å; Cα contacts (8 Å, |Δi|>4): 606; chains: 2; bounding box: 46×46×54 Å

Solvent-accessible surface area: 16124 Å² total; per-residue (Å²): 130,95,20,80,0,0,0,0,0,9,2,27,0,2,32,117,7,19,2,0,56,0,0,24,66,0,6,167,122,53,7,31,2,0,0,3,37,7,32,100,3,83,106,134,33,1,50,98,2,11,93,108,33,130,171,87,140,86,18,152,12,18,0,57,11,1,23,148,4,0,0,0,0,0,0,0,36,15,166,78,0,9,110,30,0,105,165,34,2,19,43,92,37,4,142,89,11,59,123,57,23,1,16,22,69,30,11,107,137,74,66,103,4,80,19,6,0,0,22,1,0,72,31,109,121,29,1,115,81,6,18,86,46,11,13,132,121,133,44,33,25,156,11,82,33,47,51,36,184,136,160,137,211,110,142,63,80,23,86,0,0,0,0,0,9,2,27,0,2,32,118,8,18,2,0,62,0,0,20,64,0,6,167,124,55,6,31,1,0,0,2,37,6,31,98,4,78,148,96,34,1,30,88,4,15,72,97,37,124,169,84,140,98,16,154,19,21,13,84,12,0,30,149,4,0,0,0,0,0,0,0,35,15,167,81,0,9,111,30,0,123,158,31,1,17,42,97,37,4,141,87,10,57,122,57,22,0,23,22,68,33,11,108,140,74,74,136,6,82,19,8,0,0,22,14,0,65,41,132,147,18,2,128,75,6,19,82,49,9,10,140,104,134,49,30,27,156,8,80,33,49,50,55,168,139,152,159,182,74,244

Foldseek 3Di:
DKAKKKKKQWPVCVVVVNPVVVVVVCVVVVKDWFFKDKAQDDLVLLCVLVVVCVPPPCVVVSSCRRRVGIIMMIMIIDDVVQVVLVLLQADPQLVRGDPRHQSVPPHDDDDSHRDRRMDMQNDRVSRVVNCVSPDDPVRGDDDDDVCPVVPPPD/DQKAKKKKKQWPVCVVVVNPVVVVVVCVVVVKDWFFKDKDQDDLVLQCVLVVVCVPPPCSVVSSCRRRVGIIMMTMIIDGNVQVVLVLLQADPQLVRGDCRHPSVPPNHDDDSHRDRRMDIQNDRVSRVVNCVSPDDVVRGDDDDDVCPVVPDDDD

Organism: Pyrococcus horikoshii (strain ATCC 700860 / DSM 12428 / JCM 9974 / NBRC 100139 / OT-3) (NCBI:txid70601)